Protein AF-A0A5C7MTP4-F1 (afdb_monomer_lite)

pLDDT: mean 83.43, std 19.06, range [31.72, 98.62]

Sequence (212 aa):
MSPTLVEVIPPESPCAPAAGAHAPALIVGLRWLYDTEQPATAVVDHRGRRLRSAGDRTVRFTPVGWQGRAMVVLIPTADAHGRRRPVSAGELDAFAETLRDLGEEVVATWTGQSRGLAALTRPAHPSLRAAVRRYEAGCPEHDADPICACGWLATGRDQVIGLTEVQQQIRAHAAALPRLAGPWPEVLDPSGQCAQIAQRAAHNAPLTIYPR

Foldseek 3Di:
DDDDDDPDDPPDDVDLPQLCQQVLVCVLLVCQFAVDAFDLLAAAAQQGDWDDTPDQWIWTWGQQDDVGFIKIKIAGHQHPVGDGQFQDPVNLVSNQVSCVVVVWDWPDWDGDPSMIMTTTPDHTDPNVVSNNVLLCQADPVPNSPSPDPPCSNVVNNVRTCGSVNSSVVVLVVCLVPVQQQDPDPCVVVVPCVSNVVSVVSNVPDPPDDDDD

Structure (mmCIF, N/CA/C/O backbone):
data_AF-A0A5C7MTP4-F1
#
_entry.id   AF-A0A5C7MTP4-F1
#
loop_
_atom_site.group_PDB
_atom_site.id
_atom_site.type_symbol
_atom_site.label_atom_id
_atom_site.label_alt_id
_atom_site.label_comp_id
_atom_site.label_asym_id
_atom_site.label_entity_id
_atom_site.label_seq_id
_atom_site.pdbx_PDB_ins_code
_atom_site.Cartn_x
_atom_site.Cartn_y
_atom_site.Cartn_z
_atom_site.occupancy
_atom_site.B_iso_or_equiv
_atom_site.auth_seq_id
_atom_site.auth_comp_id
_atom_site.auth_asym_id
_atom_site.auth_atom_id
_atom_site.pdbx_PDB_model_num
ATOM 1 N N . MET A 1 1 ? -13.594 -2.415 62.005 1.00 40.72 1 MET A N 1
ATOM 2 C CA . MET A 1 1 ? -13.586 -1.388 60.943 1.00 40.72 1 MET A CA 1
ATOM 3 C C . MET A 1 1 ? -12.409 -1.698 60.034 1.00 40.72 1 MET A C 1
ATOM 5 O O . MET A 1 1 ? -11.280 -1.455 60.433 1.00 40.72 1 MET A O 1
ATOM 9 N N . SER A 1 2 ? -12.659 -2.346 58.896 1.00 35.81 2 SER A N 1
ATOM 10 C CA . SER A 1 2 ? -11.617 -2.682 57.915 1.00 35.81 2 SER A CA 1
ATOM 11 C C . SER A 1 2 ? -11.439 -1.509 56.949 1.00 35.81 2 SER A C 1
ATOM 13 O O . SER A 1 2 ? -12.453 -0.979 56.494 1.00 35.81 2 SER A O 1
ATOM 15 N N . PRO A 1 3 ? -10.206 -1.075 56.642 1.00 40.34 3 PRO A N 1
ATOM 16 C CA . PRO A 1 3 ? -9.988 0.009 55.698 1.00 40.34 3 PRO A CA 1
ATOM 17 C C . PRO A 1 3 ? -10.226 -0.487 54.268 1.00 40.34 3 PRO A C 1
ATOM 19 O O . PRO A 1 3 ? -9.681 -1.506 53.846 1.00 40.34 3 PRO A O 1
ATOM 22 N N . THR A 1 4 ? -11.058 0.247 53.535 1.00 39.00 4 THR A N 1
ATOM 23 C CA . THR A 1 4 ? -11.295 0.075 52.101 1.00 39.00 4 THR A CA 1
ATOM 24 C C . THR A 1 4 ? -10.007 0.392 51.348 1.00 39.00 4 THR A C 1
ATOM 26 O O . THR A 1 4 ? -9.514 1.520 51.400 1.00 39.00 4 THR A O 1
ATOM 29 N N . LEU A 1 5 ? -9.448 -0.605 50.664 1.00 37.81 5 LEU A N 1
ATOM 30 C CA . LEU A 1 5 ? -8.319 -0.421 49.762 1.00 37.81 5 LEU A CA 1
ATOM 31 C C . LEU A 1 5 ? -8.827 0.352 48.535 1.00 37.81 5 LEU A C 1
ATOM 33 O O . LEU A 1 5 ? -9.618 -0.172 47.755 1.00 37.81 5 LEU A O 1
ATOM 37 N N . VAL A 1 6 ? -8.423 1.613 48.395 1.00 41.19 6 VAL A N 1
ATOM 38 C CA . VAL A 1 6 ? -8.623 2.375 47.159 1.00 41.19 6 VAL A CA 1
ATOM 39 C C . VAL A 1 6 ? -7.617 1.835 46.150 1.00 41.19 6 VAL A C 1
ATOM 41 O O . VAL A 1 6 ? -6.412 2.036 46.294 1.00 41.19 6 VAL A O 1
ATOM 44 N N . GLU A 1 7 ? -8.115 1.098 45.164 1.00 36.12 7 GLU A N 1
ATOM 45 C CA . GLU A 1 7 ? -7.330 0.619 44.034 1.00 36.12 7 GLU A CA 1
ATOM 46 C C . GLU A 1 7 ? -6.898 1.831 43.198 1.00 36.12 7 GLU A C 1
ATOM 48 O O . GLU A 1 7 ? -7.691 2.464 42.501 1.00 36.12 7 GLU A O 1
ATOM 53 N N . VAL A 1 8 ? -5.631 2.214 43.343 1.00 40.66 8 VAL A N 1
ATOM 54 C CA . VAL A 1 8 ? -5.001 3.242 42.518 1.00 40.66 8 VAL A CA 1
ATOM 55 C C . VAL A 1 8 ? -4.810 2.641 41.131 1.00 40.66 8 VAL A C 1
ATOM 57 O O . VAL A 1 8 ? -3.905 1.835 40.919 1.00 40.66 8 VAL A O 1
ATOM 60 N N . ILE A 1 9 ? -5.677 3.026 40.194 1.00 42.59 9 ILE A N 1
ATOM 61 C CA . ILE A 1 9 ? -5.524 2.708 38.773 1.00 42.59 9 ILE A CA 1
ATOM 62 C C . ILE A 1 9 ? -4.172 3.294 38.325 1.00 42.59 9 ILE A C 1
ATOM 64 O O . ILE A 1 9 ? -3.972 4.508 38.448 1.00 42.59 9 ILE A O 1
ATOM 68 N N . PRO A 1 10 ? -3.211 2.475 37.861 1.00 38.91 10 PRO A N 1
ATOM 69 C CA . PRO A 1 10 ? -1.927 2.984 37.400 1.00 38.91 10 PRO A CA 1
ATOM 70 C C . PRO A 1 10 ? -2.134 3.902 36.185 1.00 38.91 10 PRO A C 1
ATOM 72 O O . PRO A 1 10 ? -3.038 3.647 35.386 1.00 38.91 10 PRO A O 1
ATOM 75 N N . PRO A 1 11 ? -1.311 4.956 36.015 1.00 38.34 11 PRO A N 1
ATOM 76 C CA . PRO A 1 11 ? -1.404 5.827 34.852 1.00 38.34 11 PRO A CA 1
ATOM 77 C C . PRO A 1 11 ? -1.271 4.977 33.592 1.00 38.34 11 PRO A C 1
ATOM 79 O O . PRO A 1 11 ? -0.342 4.174 33.469 1.00 38.34 11 PRO A O 1
ATOM 82 N N . GLU A 1 12 ? -2.244 5.134 32.697 1.00 41.16 12 GLU A N 1
ATOM 83 C CA . GLU A 1 12 ? -2.349 4.417 31.436 1.00 41.16 12 GLU A CA 1
ATOM 84 C C . GLU A 1 12 ? -0.973 4.360 30.764 1.00 41.16 12 GLU A C 1
ATOM 86 O O . GLU A 1 12 ? -0.331 5.382 30.506 1.00 41.16 12 GLU A O 1
ATOM 91 N N . SER A 1 13 ? -0.495 3.138 30.509 1.00 45.22 13 SER A N 1
ATOM 92 C CA . SER A 1 13 ? 0.642 2.921 29.611 1.00 45.22 13 SER A CA 1
ATOM 93 C C . SER A 1 13 ? 0.410 3.748 28.347 1.00 45.22 13 SER A C 1
ATOM 95 O O . SER A 1 13 ? -0.738 3.770 27.906 1.00 45.22 13 SER A O 1
ATOM 97 N N . PRO A 1 14 ? 1.428 4.412 27.754 1.00 41.25 14 PRO A N 1
ATOM 98 C CA . PRO A 1 14 ? 1.232 5.290 26.603 1.00 41.25 14 PRO A CA 1
ATOM 99 C C . PRO A 1 14 ? 0.403 4.548 25.561 1.00 41.25 14 PRO A C 1
ATOM 101 O O . PRO A 1 14 ? 0.867 3.562 24.976 1.00 41.25 14 PRO A O 1
ATOM 104 N N . CYS A 1 15 ? -0.860 4.965 25.460 1.00 42.44 15 CYS A N 1
ATOM 105 C CA . CYS A 1 15 ? -1.928 4.156 24.903 1.00 42.44 15 CYS A CA 1
ATOM 106 C C . CYS A 1 15 ? -1.537 3.778 23.473 1.00 42.44 15 CYS A C 1
ATOM 108 O O . CYS A 1 15 ? -0.987 4.596 22.724 1.00 42.44 15 CYS A O 1
ATOM 110 N N . ALA A 1 16 ? -1.716 2.512 23.092 1.00 52.66 16 ALA A N 1
ATOM 111 C CA . ALA A 1 16 ? -1.676 2.189 21.673 1.00 52.66 16 ALA A CA 1
ATOM 112 C C . ALA A 1 16 ? -2.656 3.143 20.969 1.00 52.66 16 ALA A C 1
ATOM 114 O O . ALA A 1 16 ? -3.731 3.391 21.518 1.00 52.66 16 ALA A O 1
ATOM 115 N N . PRO A 1 17 ? -2.284 3.759 19.831 1.00 58.19 17 PRO A N 1
ATOM 116 C CA . PRO A 1 17 ? -3.226 4.621 19.133 1.00 58.19 17 PRO A CA 1
ATOM 117 C C . PRO A 1 17 ? -4.522 3.831 18.919 1.00 58.19 17 PRO A C 1
ATOM 119 O O . PRO A 1 17 ? -4.467 2.655 18.558 1.00 58.19 17 PRO A O 1
ATOM 122 N N . ALA A 1 18 ? -5.672 4.453 19.200 1.00 64.38 18 ALA A N 1
ATOM 123 C CA . ALA A 1 18 ? -6.965 3.810 18.988 1.00 64.38 18 ALA A CA 1
ATOM 124 C C . ALA A 1 18 ? -7.016 3.233 17.565 1.00 64.38 18 ALA A C 1
ATOM 126 O O . ALA A 1 18 ? -6.524 3.876 16.641 1.00 64.38 18 ALA A O 1
ATOM 127 N N . ALA A 1 19 ? -7.592 2.044 17.388 1.00 65.75 19 ALA A N 1
ATOM 128 C CA . ALA A 1 19 ? -7.568 1.273 16.139 1.00 65.75 19 ALA A CA 1
ATOM 129 C C . ALA A 1 19 ? -7.808 2.133 14.875 1.00 65.75 19 ALA A C 1
ATOM 131 O O . ALA A 1 19 ? -6.990 2.169 13.949 1.00 65.75 19 ALA A O 1
ATOM 132 N N . GLY A 1 20 ? -8.865 2.954 14.914 1.00 75.69 20 GLY A N 1
ATOM 133 C CA . GLY A 1 20 ? -9.257 3.858 13.830 1.00 75.69 20 GLY A CA 1
ATOM 134 C C . GLY A 1 20 ? -8.248 4.965 13.494 1.00 75.69 20 GLY A C 1
ATOM 135 O O . GLY A 1 20 ? -8.312 5.548 12.416 1.00 75.69 20 GLY A O 1
ATOM 136 N N . ALA A 1 21 ? -7.256 5.238 14.342 1.00 85.56 21 ALA A N 1
ATOM 137 C CA . ALA A 1 21 ? -6.197 6.205 14.057 1.00 85.56 21 ALA A CA 1
ATOM 138 C C . ALA A 1 21 ? -5.294 5.763 12.886 1.00 85.56 21 ALA A C 1
ATOM 140 O O . ALA A 1 21 ? -4.611 6.589 12.275 1.00 85.56 21 ALA A O 1
ATOM 141 N N . HIS A 1 22 ? -5.303 4.472 12.535 1.00 91.94 22 HIS A N 1
ATOM 142 C CA . HIS A 1 22 ? -4.634 3.952 11.342 1.00 91.94 22 HIS A CA 1
ATOM 143 C C . HIS A 1 22 ? -5.444 4.144 10.052 1.00 91.94 22 HIS A C 1
ATOM 145 O O . HIS A 1 22 ? -4.867 4.056 8.964 1.00 91.94 22 HIS A O 1
ATOM 151 N N . ALA A 1 23 ? -6.745 4.450 10.147 1.00 92.25 23 ALA A N 1
ATOM 152 C CA . ALA A 1 23 ? -7.654 4.508 9.003 1.00 92.25 23 ALA A CA 1
ATOM 153 C C . ALA A 1 23 ? -7.181 5.446 7.878 1.00 92.25 23 ALA A C 1
ATOM 155 O O . ALA A 1 23 ? -7.195 5.011 6.727 1.00 92.25 23 ALA A O 1
ATOM 156 N N . PRO A 1 24 ? -6.664 6.669 8.137 1.00 92.56 24 PRO A N 1
ATOM 157 C CA . PRO A 1 24 ? -6.183 7.527 7.055 1.00 92.56 24 PRO A CA 1
ATOM 158 C C . PRO A 1 24 ? -5.062 6.882 6.233 1.00 92.56 24 PRO A C 1
ATOM 160 O O . PRO A 1 24 ? -5.059 6.978 5.008 1.00 92.56 24 PRO A O 1
ATOM 163 N N . ALA A 1 25 ? -4.116 6.201 6.889 1.00 95.62 25 ALA A N 1
ATOM 164 C CA . ALA A 1 25 ? -3.025 5.529 6.192 1.00 95.62 25 ALA A CA 1
ATOM 165 C C . ALA A 1 25 ? -3.518 4.287 5.434 1.00 95.62 25 ALA A C 1
ATOM 167 O O . ALA A 1 25 ? -3.073 4.041 4.311 1.00 95.62 25 ALA A O 1
ATOM 168 N N . LEU A 1 26 ? -4.446 3.535 6.035 1.00 96.56 26 LEU A N 1
ATOM 169 C CA . LEU A 1 26 ? -5.072 2.366 5.423 1.00 96.56 26 LEU A CA 1
ATOM 170 C C . LEU A 1 26 ? -5.849 2.737 4.161 1.00 96.56 26 LEU A C 1
ATOM 172 O O . LEU A 1 26 ? -5.598 2.137 3.127 1.00 96.56 26 LEU A O 1
ATOM 176 N N . ILE A 1 27 ? -6.694 3.768 4.192 1.00 96.25 27 ILE A N 1
ATOM 177 C CA . ILE A 1 27 ? -7.475 4.210 3.025 1.00 96.25 27 ILE A CA 1
ATOM 178 C C . ILE A 1 27 ? -6.564 4.536 1.832 1.00 96.25 27 ILE A C 1
ATOM 180 O O . ILE A 1 27 ? -6.812 4.072 0.719 1.00 96.25 27 ILE A O 1
ATOM 184 N N . VAL A 1 28 ? -5.475 5.289 2.051 1.00 97.88 28 VAL A N 1
ATOM 185 C CA . VAL A 1 28 ? -4.511 5.596 0.978 1.00 97.88 28 VAL A CA 1
ATOM 186 C C . VAL A 1 28 ? -3.876 4.317 0.432 1.00 97.88 28 VAL A C 1
ATOM 188 O O . VAL A 1 28 ? -3.793 4.129 -0.781 1.00 97.88 28 VAL A O 1
ATOM 191 N N . GLY A 1 29 ? -3.406 3.437 1.315 1.00 98.12 29 GLY A N 1
ATOM 192 C CA . GLY A 1 29 ? -2.693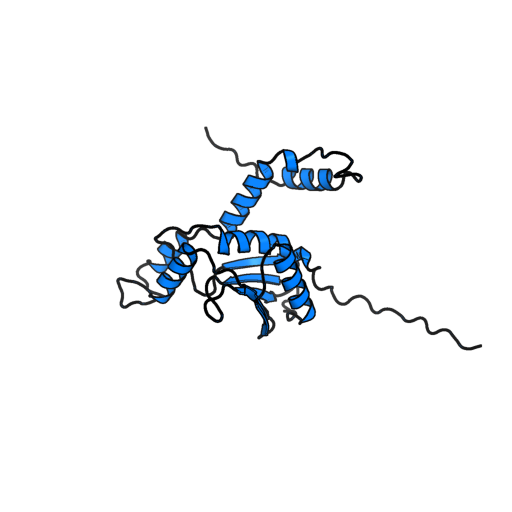 2.241 0.891 1.00 98.12 29 GLY A CA 1
ATOM 193 C C . GLY A 1 29 ? -3.573 1.160 0.276 1.00 98.12 29 GLY A C 1
ATOM 194 O O . GLY A 1 29 ? -3.116 0.487 -0.640 1.00 98.12 29 GLY A O 1
ATOM 195 N N . LEU A 1 30 ? -4.825 1.022 0.712 1.00 98.12 30 LEU A N 1
ATOM 196 C CA . LEU A 1 30 ? -5.807 0.118 0.112 1.00 98.12 30 LEU A CA 1
ATOM 197 C C . LEU A 1 30 ? -6.184 0.591 -1.292 1.00 98.12 30 LEU A C 1
ATOM 199 O O . LEU A 1 30 ? -6.114 -0.198 -2.232 1.00 98.12 30 LEU A O 1
ATOM 203 N N . ARG A 1 31 ? -6.430 1.895 -1.477 1.00 98.00 31 ARG A N 1
ATOM 204 C CA . ARG A 1 31 ? -6.648 2.468 -2.814 1.00 98.00 31 ARG A CA 1
ATOM 205 C C . ARG A 1 31 ? -5.436 2.262 -3.725 1.00 98.00 31 ARG A C 1
ATOM 207 O O . ARG A 1 31 ? -5.593 1.933 -4.900 1.00 98.00 31 ARG A O 1
ATOM 214 N N . TRP A 1 32 ? -4.223 2.404 -3.189 1.00 98.44 32 TRP A N 1
ATOM 215 C CA . TRP A 1 32 ? -2.993 2.100 -3.926 1.00 98.44 32 TRP A CA 1
ATOM 216 C C . TRP A 1 32 ? -2.865 0.615 -4.287 1.00 98.44 32 TRP A C 1
ATOM 218 O O . TRP A 1 32 ? -2.496 0.290 -5.414 1.00 98.44 32 TRP A O 1
ATOM 228 N N . LEU A 1 33 ? -3.175 -0.288 -3.351 1.00 98.19 33 LEU A N 1
ATOM 229 C CA . LEU A 1 33 ? -3.097 -1.732 -3.562 1.00 98.19 33 LEU A CA 1
ATOM 230 C C . LEU A 1 33 ? -4.113 -2.231 -4.582 1.00 98.19 33 LEU A C 1
ATOM 232 O O . LEU A 1 33 ? -3.774 -3.125 -5.356 1.00 98.19 33 LEU A O 1
ATOM 236 N N . TYR A 1 34 ? -5.337 -1.710 -4.557 1.00 98.25 34 TYR A N 1
ATOM 237 C CA . TYR A 1 34 ? -6.473 -2.347 -5.216 1.00 98.25 34 TYR A CA 1
ATOM 238 C C . TYR A 1 34 ? -7.036 -1.592 -6.405 1.00 98.25 34 TYR A C 1
ATOM 240 O O . TYR A 1 34 ? -7.459 -2.242 -7.360 1.00 98.25 34 TYR A O 1
ATOM 248 N N . ASP A 1 35 ? -6.994 -0.263 -6.377 1.00 97.44 35 ASP A N 1
ATOM 249 C CA . ASP A 1 35 ? -7.737 0.560 -7.335 1.00 97.44 35 ASP A CA 1
ATOM 250 C C . ASP A 1 35 ? -6.823 1.472 -8.164 1.00 97.44 35 ASP A C 1
ATOM 252 O O . ASP A 1 35 ? -7.288 2.208 -9.031 1.00 97.44 35 ASP A O 1
ATOM 256 N N . THR A 1 36 ? -5.512 1.443 -7.908 1.00 97.94 36 THR A N 1
ATOM 257 C CA . THR A 1 36 ? -4.539 2.269 -8.628 1.00 97.94 36 THR A CA 1
ATOM 258 C C . THR A 1 36 ? -3.855 1.454 -9.711 1.00 97.94 36 THR A C 1
ATOM 260 O O . THR A 1 36 ? -2.921 0.684 -9.452 1.00 97.94 36 THR A O 1
ATOM 263 N N . GLU A 1 37 ? -4.303 1.655 -10.947 1.00 98.38 37 GLU A N 1
ATOM 264 C CA . GLU A 1 37 ? -3.593 1.156 -12.114 1.00 98.38 37 GLU A CA 1
ATOM 265 C C . GLU A 1 37 ? -2.178 1.751 -12.168 1.00 98.38 37 GLU A C 1
ATOM 267 O O . GLU A 1 37 ? -1.938 2.900 -11.815 1.00 98.38 37 GLU A O 1
ATOM 272 N N . GLN A 1 38 ? -1.214 0.929 -12.568 1.00 98.38 38 GLN A N 1
ATOM 273 C CA . GLN A 1 38 ? 0.200 1.283 -12.614 1.00 98.38 38 GLN A CA 1
ATOM 274 C C . GLN A 1 38 ? 0.629 1.309 -14.076 1.00 98.38 38 GLN A C 1
ATOM 276 O O . GLN A 1 38 ? 0.230 0.399 -14.811 1.00 98.38 38 GLN A O 1
ATOM 281 N N . PRO A 1 39 ? 1.473 2.267 -14.493 1.00 98.12 39 PRO A N 1
ATOM 282 C CA . PRO A 1 39 ? 1.990 2.300 -15.852 1.00 98.12 39 PRO A CA 1
ATOM 283 C C . PRO A 1 39 ? 2.656 0.984 -16.265 1.00 98.12 39 PRO A C 1
ATOM 285 O O . PRO A 1 39 ? 3.262 0.277 -15.455 1.00 98.12 39 PRO A O 1
ATOM 288 N N . ALA A 1 40 ? 2.583 0.656 -17.556 1.00 97.06 40 ALA A N 1
ATOM 289 C CA . ALA A 1 40 ? 3.121 -0.595 -18.094 1.00 97.06 40 ALA A CA 1
ATOM 290 C C . ALA A 1 40 ? 4.649 -0.730 -17.937 1.00 97.06 40 ALA A C 1
ATOM 292 O O . ALA A 1 40 ? 5.174 -1.836 -18.015 1.00 97.06 40 ALA A O 1
ATOM 293 N N . THR A 1 41 ? 5.358 0.368 -17.690 1.00 95.69 41 THR A N 1
ATOM 294 C CA . THR A 1 41 ? 6.807 0.411 -17.445 1.00 95.69 41 THR A CA 1
ATOM 295 C C . THR A 1 41 ? 7.163 0.487 -15.959 1.00 95.69 41 THR A C 1
ATOM 297 O O . THR A 1 41 ? 8.341 0.440 -15.615 1.00 95.69 41 THR A O 1
ATOM 300 N N . ALA A 1 42 ? 6.170 0.574 -15.068 1.00 97.81 42 ALA A N 1
ATOM 301 C CA . ALA A 1 42 ? 6.399 0.693 -13.636 1.00 97.81 42 ALA A CA 1
ATOM 302 C C . ALA A 1 42 ? 7.085 -0.560 -13.065 1.00 97.81 42 ALA A C 1
ATOM 304 O O . ALA A 1 42 ? 6.723 -1.699 -13.398 1.00 97.81 42 ALA A O 1
ATOM 305 N N . VAL A 1 43 ? 8.038 -0.330 -12.157 1.00 97.38 43 VAL A N 1
ATOM 306 C CA . VAL A 1 43 ? 8.795 -1.358 -11.431 1.00 97.38 43 VAL A CA 1
ATOM 307 C C . VAL A 1 43 ? 8.665 -1.107 -9.930 1.00 97.38 43 VAL A C 1
ATOM 309 O O . VAL A 1 43 ? 9.057 -0.057 -9.413 1.00 97.38 43 VAL A O 1
ATOM 312 N N . VAL A 1 44 ? 8.111 -2.084 -9.208 1.00 96.81 44 VAL A N 1
ATOM 313 C CA . VAL A 1 44 ? 7.822 -1.976 -7.771 1.00 96.81 44 VAL A CA 1
ATOM 314 C C . VAL A 1 44 ? 8.546 -3.085 -7.019 1.00 96.81 44 VAL A C 1
ATOM 316 O O . VAL A 1 44 ? 8.360 -4.257 -7.309 1.00 96.81 44 VAL A O 1
ATOM 319 N N . ASP A 1 45 ? 9.347 -2.709 -6.021 1.00 93.31 45 ASP A N 1
ATOM 320 C CA . ASP A 1 45 ? 9.980 -3.655 -5.093 1.00 93.31 45 ASP A CA 1
ATOM 321 C C . ASP A 1 45 ? 8.913 -4.542 -4.427 1.00 93.31 45 ASP A C 1
ATOM 323 O O . ASP A 1 45 ? 7.879 -4.030 -3.989 1.00 93.31 45 ASP A O 1
ATOM 327 N N . HIS A 1 46 ? 9.161 -5.851 -4.311 1.00 90.19 46 HIS A N 1
ATOM 328 C CA . HIS A 1 46 ? 8.226 -6.807 -3.701 1.00 90.19 46 HIS A CA 1
ATOM 329 C C . HIS A 1 46 ? 7.785 -6.404 -2.283 1.00 90.19 46 HIS A C 1
ATOM 331 O O . HIS A 1 46 ? 6.662 -6.690 -1.880 1.00 90.19 46 HIS A O 1
ATOM 337 N N . ARG A 1 47 ? 8.621 -5.674 -1.529 1.00 92.69 47 ARG A N 1
ATOM 338 C CA . ARG A 1 47 ? 8.301 -5.132 -0.195 1.00 92.69 47 ARG A CA 1
ATOM 339 C C . ARG A 1 47 ? 7.246 -4.024 -0.237 1.00 92.69 47 ARG A C 1
ATOM 341 O O . ARG A 1 47 ? 6.743 -3.644 0.820 1.00 92.69 47 ARG A O 1
ATOM 348 N N . GLY A 1 48 ? 6.951 -3.484 -1.415 1.00 95.81 48 GLY A N 1
ATOM 349 C CA . GLY A 1 48 ? 5.930 -2.480 -1.665 1.00 95.81 48 GLY A CA 1
ATOM 350 C C . GLY A 1 48 ? 6.266 -1.086 -1.136 1.00 95.81 48 GLY A C 1
ATOM 351 O O . GLY A 1 48 ? 7.412 -0.628 -1.193 1.00 95.81 48 GLY A O 1
ATOM 352 N N . ARG A 1 49 ? 5.247 -0.365 -0.654 1.00 97.50 49 ARG A N 1
ATOM 353 C CA . ARG A 1 49 ? 5.351 1.051 -0.256 1.00 97.50 49 ARG A CA 1
ATOM 354 C C . ARG A 1 49 ? 4.943 1.267 1.197 1.00 97.50 49 ARG A C 1
ATOM 356 O O . ARG A 1 49 ? 4.212 0.474 1.779 1.00 97.50 49 ARG A O 1
ATOM 363 N N . ARG A 1 50 ? 5.469 2.331 1.808 1.00 97.00 50 ARG A N 1
ATOM 364 C CA . ARG A 1 50 ? 5.286 2.651 3.231 1.00 97.00 50 ARG A CA 1
ATOM 365 C C . ARG A 1 50 ? 4.681 4.032 3.403 1.00 97.00 50 ARG A C 1
ATOM 367 O O . ARG A 1 50 ? 5.083 4.952 2.698 1.00 97.00 50 ARG A O 1
ATOM 374 N N . LEU A 1 51 ? 3.805 4.170 4.389 1.00 96.00 51 LEU A N 1
ATOM 375 C CA . LEU A 1 51 ? 3.221 5.437 4.806 1.00 96.00 51 LEU A CA 1
ATOM 376 C C . LEU A 1 51 ? 3.321 5.572 6.325 1.00 96.00 51 LEU A C 1
ATOM 378 O O . LEU A 1 51 ? 3.087 4.612 7.064 1.00 96.00 51 LEU A O 1
ATOM 382 N N . ARG A 1 52 ? 3.686 6.767 6.799 1.00 94.81 52 ARG A N 1
ATOM 383 C CA . ARG A 1 52 ? 3.603 7.090 8.227 1.00 94.81 52 ARG A CA 1
ATOM 384 C C . ARG A 1 52 ? 2.148 6.983 8.677 1.00 94.81 52 ARG A C 1
ATOM 386 O O . ARG A 1 52 ? 1.242 7.359 7.942 1.00 94.81 52 ARG A O 1
ATOM 393 N N . SER A 1 53 ? 1.948 6.460 9.875 1.00 93.38 53 SER A N 1
ATOM 394 C CA . SER A 1 53 ? 0.633 6.301 10.486 1.00 93.38 53 SER A CA 1
ATOM 395 C C . SER A 1 53 ? 0.644 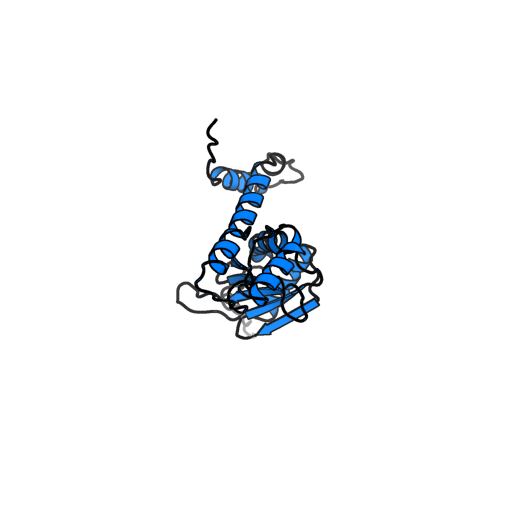6.917 11.883 1.00 93.38 53 SER A C 1
ATOM 397 O O . SER A 1 53 ? 1.676 7.425 12.317 1.00 93.38 53 SER A O 1
ATOM 399 N N . ALA A 1 54 ? -0.496 6.889 12.575 1.00 87.88 54 ALA A N 1
ATOM 400 C CA . ALA A 1 54 ? -0.627 7.370 13.946 1.00 87.88 54 ALA A CA 1
ATOM 401 C C . ALA A 1 54 ? 0.496 6.897 14.889 1.00 87.88 54 ALA A C 1
ATOM 403 O O . ALA A 1 54 ? 0.897 5.731 14.873 1.00 87.88 54 ALA A O 1
ATOM 404 N N . GLY A 1 55 ? 0.960 7.820 15.735 1.00 87.06 55 GLY A N 1
ATOM 405 C CA . GLY A 1 55 ? 1.973 7.564 16.755 1.00 87.06 55 GLY A CA 1
ATOM 406 C C . GLY A 1 55 ? 3.325 7.136 16.181 1.00 87.06 55 GLY A C 1
ATOM 407 O O . GLY A 1 55 ? 3.806 7.649 15.172 1.00 87.06 55 GLY A O 1
ATOM 408 N N . ASP A 1 56 ? 3.947 6.166 16.841 1.00 90.38 56 ASP A N 1
ATOM 409 C CA . ASP A 1 56 ? 5.239 5.583 16.494 1.00 90.38 56 ASP A CA 1
ATOM 410 C C . ASP A 1 56 ? 5.085 4.423 15.491 1.00 90.38 56 ASP A C 1
ATOM 412 O O . ASP A 1 56 ? 5.750 3.388 15.606 1.00 90.38 56 ASP A O 1
ATOM 416 N N . ARG A 1 57 ? 4.208 4.575 14.488 1.00 94.25 57 ARG A N 1
ATOM 417 C CA . ARG A 1 57 ? 3.892 3.522 13.512 1.00 94.25 57 ARG A CA 1
ATOM 418 C C . ARG A 1 57 ? 4.098 3.946 12.063 1.00 94.25 57 ARG A C 1
ATOM 420 O O . ARG A 1 57 ? 3.903 5.083 11.643 1.00 94.25 57 ARG A O 1
ATOM 427 N N . THR A 1 58 ? 4.489 2.973 11.253 1.00 96.44 58 THR A N 1
ATOM 428 C CA . THR A 1 58 ? 4.479 3.039 9.790 1.00 96.44 58 THR A CA 1
ATOM 429 C C . THR A 1 58 ? 3.733 1.832 9.272 1.00 96.44 58 THR A C 1
ATOM 431 O O . THR A 1 58 ? 3.999 0.715 9.705 1.00 96.44 58 THR A O 1
ATOM 434 N N . VAL A 1 59 ? 2.838 2.045 8.318 1.00 97.38 59 VAL A N 1
ATOM 435 C CA . VAL A 1 59 ? 2.148 0.958 7.632 1.00 97.38 59 VAL A CA 1
ATOM 436 C C . VAL A 1 59 ? 2.837 0.718 6.297 1.00 97.38 59 VAL A C 1
ATOM 438 O O . VAL A 1 59 ? 3.159 1.655 5.566 1.00 97.38 59 VAL A O 1
ATOM 441 N N . ARG A 1 60 ? 3.113 -0.546 5.988 1.00 97.88 60 ARG A N 1
ATOM 442 C CA . ARG A 1 60 ? 3.664 -0.983 4.707 1.00 97.88 60 ARG A CA 1
ATOM 443 C C . ARG A 1 60 ? 2.638 -1.817 3.963 1.00 97.88 60 ARG A C 1
ATOM 445 O O . ARG A 1 60 ? 2.137 -2.791 4.510 1.00 97.88 60 ARG A O 1
ATOM 452 N N . PHE A 1 61 ? 2.423 -1.483 2.704 1.00 98.38 61 PHE A N 1
ATOM 453 C CA . PHE A 1 61 ? 1.522 -2.164 1.790 1.00 98.38 61 PHE A CA 1
ATOM 454 C C . PHE A 1 61 ? 2.365 -2.986 0.821 1.00 98.38 61 PHE A C 1
ATOM 456 O O . PHE A 1 61 ? 3.150 -2.427 0.058 1.00 98.38 61 PHE A O 1
ATOM 463 N N . THR A 1 62 ? 2.245 -4.307 0.905 1.00 98.00 62 THR A N 1
ATOM 464 C CA . THR A 1 62 ? 3.041 -5.287 0.154 1.00 98.00 62 THR A CA 1
ATOM 465 C C . THR A 1 62 ? 2.127 -5.945 -0.883 1.00 98.00 62 THR A C 1
ATOM 467 O O . THR A 1 62 ? 1.227 -6.679 -0.475 1.00 98.00 62 THR A O 1
ATOM 470 N N . PRO A 1 63 ? 2.299 -5.701 -2.197 1.00 97.88 63 PRO A N 1
ATOM 471 C CA . PRO A 1 63 ? 1.353 -6.193 -3.204 1.00 97.88 63 PRO A CA 1
ATOM 472 C C . PRO A 1 63 ? 1.352 -7.715 -3.368 1.00 97.88 63 PRO A C 1
ATOM 474 O O . PRO A 1 63 ? 0.315 -8.303 -3.668 1.00 97.88 63 PRO A O 1
ATOM 477 N N . VAL A 1 64 ? 2.519 -8.339 -3.186 1.00 96.88 64 VAL A N 1
ATOM 478 C CA . VAL A 1 64 ? 2.722 -9.787 -3.283 1.00 96.88 64 VAL A CA 1
ATOM 479 C C . VAL A 1 64 ? 3.586 -10.219 -2.104 1.00 96.88 64 VAL A C 1
ATOM 481 O O . VAL A 1 64 ? 4.737 -9.811 -1.979 1.00 96.88 64 VAL A O 1
ATOM 484 N N . GLY A 1 65 ? 2.999 -10.995 -1.201 1.00 93.25 65 GLY A N 1
ATOM 485 C CA . GLY A 1 65 ? 3.601 -11.412 0.055 1.00 93.25 65 GLY A CA 1
ATOM 486 C C . GLY A 1 65 ? 3.395 -12.895 0.330 1.00 93.25 65 GLY A C 1
ATOM 487 O O . GLY A 1 65 ? 3.566 -13.741 -0.547 1.00 93.25 65 GLY A O 1
ATOM 488 N N . TRP A 1 66 ? 3.027 -13.215 1.570 1.00 91.69 66 TRP A N 1
ATOM 489 C CA . TRP A 1 66 ? 2.780 -14.585 2.012 1.00 91.69 66 TRP A CA 1
ATOM 490 C C . TRP A 1 66 ? 1.750 -15.283 1.113 1.00 91.69 66 TRP A C 1
ATOM 492 O O . TRP A 1 66 ? 0.649 -14.773 0.909 1.00 91.69 66 TRP A O 1
ATOM 502 N N . GLN A 1 67 ? 2.139 -16.427 0.538 1.00 92.75 67 GLN A N 1
ATOM 503 C CA . GLN A 1 67 ? 1.337 -17.201 -0.423 1.00 92.75 67 GLN A CA 1
ATOM 504 C C . GLN A 1 67 ? 0.796 -16.368 -1.605 1.00 92.75 67 GLN A C 1
ATOM 506 O O . GLN A 1 67 ? -0.299 -16.610 -2.108 1.00 92.75 67 GLN A O 1
ATOM 511 N N . GLY A 1 68 ? 1.544 -15.347 -2.038 1.00 92.69 68 GLY A N 1
ATOM 512 C CA . GLY A 1 68 ? 1.151 -14.471 -3.143 1.00 92.69 68 GLY A CA 1
ATOM 513 C C . GLY A 1 68 ? 0.029 -13.480 -2.810 1.00 92.69 68 GLY A C 1
ATOM 514 O O . GLY A 1 68 ? -0.459 -12.793 -3.711 1.00 92.69 68 GLY A O 1
ATOM 515 N N . ARG A 1 69 ? -0.377 -13.385 -1.537 1.00 95.81 69 ARG A N 1
ATOM 516 C CA . ARG A 1 69 ? -1.415 -12.463 -1.057 1.00 95.81 69 ARG A CA 1
ATOM 517 C C . ARG A 1 69 ? -0.864 -11.062 -0.839 1.00 95.81 69 ARG A C 1
ATOM 519 O O . ARG A 1 69 ? 0.312 -10.897 -0.513 1.00 95.81 69 ARG A O 1
ATOM 526 N N . ALA A 1 70 ? -1.729 -10.058 -0.955 1.00 97.62 70 ALA A N 1
ATOM 527 C CA . ALA A 1 70 ? -1.398 -8.725 -0.476 1.00 97.62 70 ALA A CA 1
ATOM 528 C C . ALA A 1 70 ? -1.257 -8.753 1.055 1.00 97.62 70 ALA A C 1
ATOM 530 O O . ALA A 1 70 ? -2.002 -9.452 1.745 1.00 97.62 70 ALA A O 1
ATOM 531 N N . MET A 1 71 ? -0.293 -8.004 1.588 1.00 97.56 71 MET A N 1
ATOM 532 C CA . MET A 1 71 ? -0.092 -7.878 3.031 1.00 97.56 71 MET A CA 1
ATOM 533 C C . MET A 1 71 ? -0.018 -6.421 3.455 1.00 97.56 71 MET A C 1
ATOM 535 O O . MET A 1 71 ? 0.626 -5.595 2.801 1.00 97.56 71 MET A O 1
ATOM 539 N N . VAL A 1 72 ? -0.584 -6.142 4.622 1.00 97.69 72 VAL A N 1
ATOM 540 C CA . VAL A 1 72 ? -0.429 -4.877 5.329 1.00 97.69 72 VAL A CA 1
ATOM 541 C C . VAL A 1 72 ? 0.405 -5.142 6.576 1.00 97.69 72 VAL A C 1
ATOM 543 O O . VAL A 1 72 ? 0.096 -6.019 7.378 1.00 97.69 72 VAL A O 1
ATOM 546 N N . VAL A 1 73 ? 1.517 -4.425 6.714 1.00 97.12 73 VAL A N 1
ATOM 547 C CA . VAL A 1 73 ? 2.485 -4.639 7.7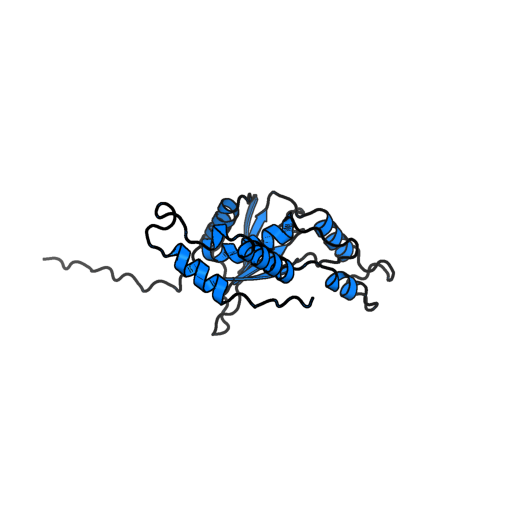93 1.00 97.12 73 VAL A CA 1
ATOM 548 C C . VAL A 1 73 ? 2.585 -3.385 8.640 1.00 97.12 73 VAL A C 1
ATOM 550 O O . VAL A 1 73 ? 3.012 -2.336 8.154 1.00 97.12 73 VAL A O 1
ATOM 553 N N . LEU A 1 74 ? 2.249 -3.516 9.917 1.00 96.62 74 LEU A N 1
ATOM 554 C CA . LEU A 1 74 ? 2.414 -2.490 10.930 1.00 96.62 74 LEU A CA 1
ATOM 555 C C . LEU A 1 74 ? 3.838 -2.563 11.495 1.00 96.62 74 LEU A C 1
ATOM 557 O O . LEU A 1 74 ? 4.258 -3.564 12.079 1.00 96.62 74 LEU A O 1
ATOM 561 N N . ILE A 1 75 ? 4.613 -1.506 11.272 1.00 96.00 75 ILE A N 1
ATOM 562 C CA . ILE A 1 75 ? 6.034 -1.428 11.609 1.00 96.00 75 ILE A CA 1
ATOM 563 C C . ILE A 1 75 ? 6.218 -0.401 12.728 1.00 96.00 75 ILE A C 1
ATOM 565 O O . ILE A 1 75 ? 5.822 0.756 12.543 1.00 96.00 75 ILE A O 1
ATOM 569 N N . PRO A 1 76 ? 6.870 -0.768 13.846 1.00 94.81 76 PRO A N 1
ATOM 570 C CA . PRO A 1 76 ? 7.220 0.198 14.866 1.00 94.81 76 PRO A CA 1
ATOM 571 C C . PRO A 1 76 ? 8.319 1.115 14.338 1.00 94.81 76 PRO A C 1
ATOM 573 O O . PRO A 1 76 ? 9.317 0.679 13.751 1.00 94.81 76 PRO A O 1
ATOM 576 N N . THR A 1 77 ? 8.139 2.404 14.554 1.00 92.69 77 THR A N 1
ATOM 577 C CA . THR A 1 77 ? 9.158 3.414 14.302 1.00 92.69 77 THR A CA 1
ATOM 578 C C . THR A 1 77 ? 9.702 3.940 15.613 1.00 92.69 77 THR A C 1
ATOM 580 O O . THR A 1 77 ? 9.098 3.738 16.657 1.00 92.69 77 THR A O 1
ATOM 583 N N . ALA A 1 78 ? 10.884 4.549 15.560 1.00 88.25 78 ALA A N 1
ATOM 584 C CA . ALA A 1 78 ? 11.452 5.174 16.741 1.00 88.25 78 ALA A CA 1
ATOM 585 C C . ALA A 1 78 ? 10.538 6.314 17.216 1.00 88.25 78 ALA A C 1
ATOM 587 O O . ALA A 1 78 ? 10.111 7.130 16.395 1.00 88.25 78 ALA A O 1
ATOM 588 N N . ASP A 1 79 ? 10.253 6.343 18.514 1.00 82.56 79 ASP A N 1
ATOM 589 C CA . ASP A 1 79 ? 9.666 7.490 19.195 1.00 82.56 79 ASP A CA 1
ATOM 590 C C . ASP A 1 79 ? 10.679 8.649 19.297 1.00 82.56 79 ASP A C 1
ATOM 592 O O . ASP A 1 79 ? 11.810 8.565 18.803 1.00 82.56 79 ASP A O 1
ATOM 596 N N . ALA A 1 80 ? 10.283 9.739 19.960 1.00 79.25 80 ALA A N 1
ATOM 597 C CA . ALA A 1 80 ? 11.144 10.904 20.181 1.00 79.25 80 ALA A CA 1
ATOM 598 C C . ALA A 1 80 ? 12.453 10.580 20.937 1.00 79.25 80 ALA A C 1
ATOM 600 O O . ALA A 1 80 ? 13.407 11.347 20.858 1.00 79.25 80 ALA A O 1
ATOM 601 N N . HIS A 1 81 ? 12.519 9.439 21.629 1.00 81.31 81 HIS A N 1
ATOM 602 C CA . HIS A 1 81 ? 13.673 8.971 22.397 1.00 81.31 81 HIS A CA 1
ATOM 603 C C . HIS A 1 81 ? 14.432 7.835 21.693 1.00 81.31 81 HIS A C 1
ATOM 605 O O . HIS A 1 81 ? 15.272 7.175 22.306 1.00 81.31 81 HIS A O 1
ATOM 611 N N . GLY A 1 82 ? 14.136 7.565 20.418 1.00 84.00 82 GLY A N 1
ATOM 612 C CA . GLY A 1 82 ? 14.797 6.509 19.654 1.00 84.00 82 GLY A CA 1
ATOM 613 C C . GLY A 1 82 ? 14.275 5.093 19.931 1.00 84.00 82 GLY A C 1
ATOM 614 O O . GLY A 1 82 ? 14.747 4.141 19.303 1.00 84.00 82 GLY A O 1
ATOM 615 N N . ARG A 1 83 ? 13.308 4.916 20.841 1.00 86.00 83 ARG A N 1
ATOM 616 C CA . ARG A 1 83 ? 12.797 3.600 21.252 1.00 86.00 83 ARG A CA 1
ATOM 617 C C . ARG A 1 83 ? 11.732 3.115 20.281 1.00 86.00 83 ARG A C 1
ATOM 619 O O . ARG A 1 83 ? 10.940 3.894 19.766 1.00 86.00 83 ARG A O 1
ATOM 626 N N . ARG A 1 84 ? 11.698 1.806 20.026 1.00 91.75 84 ARG A N 1
ATOM 627 C CA . ARG A 1 84 ? 10.698 1.172 19.153 1.00 91.75 84 ARG A CA 1
ATOM 628 C C . ARG A 1 84 ? 9.824 0.248 19.983 1.00 91.75 84 ARG A C 1
ATOM 630 O O . ARG A 1 84 ? 10.297 -0.811 20.390 1.00 91.75 84 ARG A O 1
ATOM 637 N N . ARG A 1 85 ? 8.566 0.628 20.219 1.00 91.44 85 ARG A N 1
ATOM 638 C CA . ARG A 1 85 ? 7.604 -0.220 20.935 1.00 91.44 85 ARG A CA 1
ATOM 639 C C . ARG A 1 85 ? 7.137 -1.354 20.017 1.00 91.44 85 ARG A C 1
ATOM 641 O O . ARG A 1 85 ? 6.506 -1.046 19.005 1.00 91.44 85 ARG A O 1
ATOM 648 N N . PRO A 1 86 ? 7.393 -2.638 20.332 1.00 93.38 86 PRO A N 1
ATOM 649 C CA . PRO A 1 86 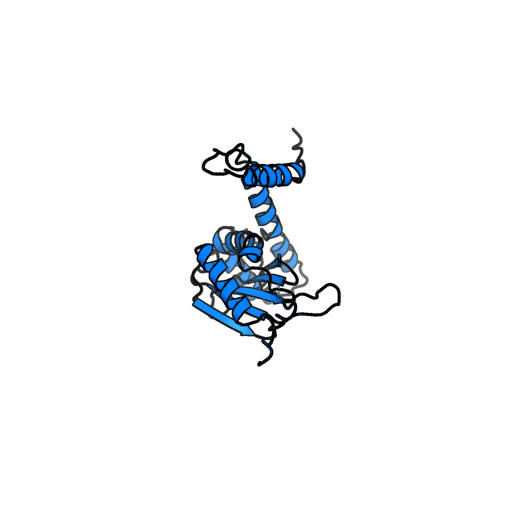? 6.888 -3.747 19.529 1.00 93.38 86 PRO A CA 1
ATOM 650 C C . PRO A 1 86 ? 5.373 -3.675 19.334 1.00 93.38 86 PRO A C 1
ATOM 652 O O . PRO A 1 86 ? 4.658 -3.196 20.212 1.00 93.38 86 PRO A O 1
ATOM 655 N N . VAL A 1 87 ? 4.895 -4.161 18.190 1.00 93.19 87 VAL A N 1
ATOM 656 C CA . VAL A 1 87 ? 3.457 -4.336 17.966 1.00 93.19 87 VAL A CA 1
ATOM 657 C C . VAL A 1 87 ? 2.966 -5.488 18.838 1.00 93.19 87 VAL A C 1
ATOM 659 O O . VAL A 1 87 ? 3.476 -6.606 18.726 1.00 93.19 87 VAL A O 1
ATOM 662 N N . SER A 1 88 ? 2.013 -5.208 19.726 1.00 92.50 88 SER A N 1
ATOM 663 C CA . SER A 1 88 ? 1.388 -6.231 20.568 1.00 92.50 88 SER A CA 1
ATOM 664 C C . SER A 1 88 ? 0.326 -7.014 19.787 1.00 92.50 88 SER A C 1
ATOM 666 O O . SER A 1 88 ? -0.139 -6.565 18.740 1.00 92.50 88 SER A O 1
ATOM 668 N N . ALA A 1 89 ? -0.078 -8.181 20.299 1.00 92.12 89 ALA A N 1
ATOM 669 C CA . ALA A 1 89 ? -1.175 -8.950 19.707 1.00 92.12 89 ALA A CA 1
ATOM 670 C C . ALA A 1 89 ? -2.479 -8.133 19.677 1.00 92.12 89 ALA A C 1
ATOM 672 O O . ALA A 1 89 ? -3.051 -7.962 18.612 1.00 92.12 89 ALA A O 1
ATOM 673 N N . GLY A 1 90 ? -2.861 -7.510 20.799 1.00 91.75 90 GLY A N 1
ATOM 674 C CA . GLY A 1 90 ? -4.073 -6.683 20.858 1.00 91.75 90 GLY A CA 1
ATOM 675 C C . GLY A 1 90 ? -4.033 -5.449 19.947 1.00 91.75 90 GLY A C 1
ATOM 676 O O . GLY A 1 90 ? -5.053 -5.072 19.381 1.00 91.75 90 GLY A O 1
ATOM 677 N N . GLU A 1 91 ? -2.860 -4.837 19.746 1.00 93.12 91 GLU A N 1
ATOM 678 C CA . GLU A 1 91 ? -2.702 -3.763 18.756 1.00 93.12 91 GLU A CA 1
ATOM 679 C C . GLU A 1 91 ? -2.910 -4.283 17.326 1.00 93.12 91 GLU A C 1
ATOM 681 O O . GLU A 1 91 ? -3.549 -3.617 16.514 1.00 93.12 91 GLU A O 1
ATOM 686 N N . LEU A 1 92 ? -2.393 -5.476 17.012 1.00 95.19 92 LEU A N 1
ATOM 687 C CA . LEU A 1 92 ? -2.581 -6.106 15.707 1.00 95.19 92 LEU A CA 1
ATOM 688 C C . LEU A 1 92 ? -4.034 -6.546 15.477 1.00 95.19 92 LEU A C 1
ATOM 690 O O . LEU A 1 92 ? -4.532 -6.384 14.365 1.00 95.19 92 LEU A O 1
ATOM 694 N N . ASP A 1 93 ? -4.715 -7.050 16.504 1.00 93.88 93 ASP A N 1
ATOM 695 C CA . ASP A 1 93 ? -6.129 -7.425 16.429 1.00 93.88 93 ASP A CA 1
ATOM 696 C C . ASP A 1 93 ? -6.991 -6.193 16.143 1.00 93.88 93 ASP A C 1
ATOM 698 O O . ASP A 1 93 ? -7.752 -6.179 15.179 1.00 93.88 93 ASP A O 1
ATO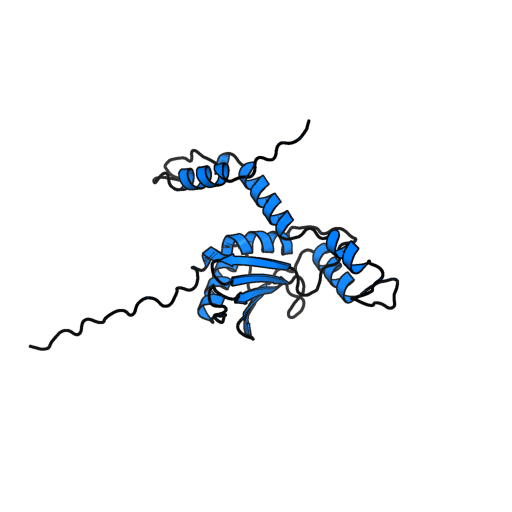M 702 N N . ALA A 1 94 ? -6.779 -5.104 16.886 1.00 91.88 94 ALA A N 1
ATOM 703 C CA . ALA A 1 94 ? -7.442 -3.824 16.650 1.00 91.88 94 ALA A CA 1
ATOM 704 C C . ALA A 1 94 ? -7.156 -3.263 15.240 1.00 91.88 94 ALA A C 1
ATOM 706 O O . ALA A 1 94 ? -8.044 -2.756 14.549 1.00 91.88 94 ALA A O 1
ATOM 707 N N . PHE A 1 95 ? -5.914 -3.386 14.770 1.00 94.25 95 PHE A N 1
ATOM 708 C CA . PHE A 1 95 ? -5.544 -3.013 13.406 1.00 94.25 95 PHE A CA 1
ATOM 709 C C . PHE A 1 95 ? -6.273 -3.864 12.349 1.00 94.25 95 PHE A C 1
ATOM 711 O O . PHE A 1 95 ? -6.690 -3.336 11.317 1.00 94.25 95 PHE A O 1
ATOM 718 N N . ALA A 1 96 ? -6.468 -5.161 12.606 1.00 95.69 96 ALA A N 1
ATOM 719 C CA . ALA A 1 96 ? -7.225 -6.058 11.736 1.00 95.69 96 ALA A CA 1
ATOM 720 C C . ALA A 1 96 ? -8.737 -5.775 11.752 1.00 95.69 96 ALA A C 1
ATOM 722 O O . ALA A 1 96 ? -9.362 -5.871 10.698 1.00 95.69 96 ALA A O 1
ATOM 723 N N . GLU A 1 97 ? -9.313 -5.379 12.894 1.00 94.25 97 GLU A N 1
ATOM 724 C CA . GLU A 1 97 ? -10.688 -4.856 12.962 1.00 94.25 97 GLU A CA 1
ATOM 725 C C . GLU A 1 97 ? -10.840 -3.629 12.057 1.00 94.25 97 GLU A C 1
ATOM 727 O O . GLU A 1 97 ? -11.737 -3.583 11.228 1.00 94.25 97 GLU A O 1
ATOM 732 N N . THR A 1 98 ? -9.891 -2.687 12.110 1.00 95.12 98 THR A N 1
ATOM 733 C CA . THR A 1 98 ? -9.946 -1.470 11.276 1.00 95.12 98 THR A CA 1
ATOM 734 C C . THR A 1 98 ? -9.904 -1.793 9.777 1.00 95.12 98 THR A C 1
ATOM 736 O O . THR A 1 98 ? -10.551 -1.125 8.977 1.00 95.12 98 THR A O 1
ATOM 739 N N . LEU A 1 99 ? -9.144 -2.816 9.369 1.00 96.19 99 LEU A N 1
ATOM 740 C CA . LEU A 1 99 ? -9.161 -3.309 7.986 1.00 96.19 99 LEU A CA 1
ATOM 741 C C . LEU A 1 99 ? -10.539 -3.872 7.605 1.00 96.19 99 LEU A C 1
ATOM 743 O O . LEU A 1 99 ? -11.033 -3.574 6.519 1.00 96.19 99 LEU A O 1
ATOM 747 N N . ARG A 1 100 ? -11.173 -4.626 8.508 1.00 95.38 100 ARG A N 1
ATOM 748 C CA . ARG A 1 100 ? -12.514 -5.191 8.302 1.00 95.38 100 ARG A CA 1
ATOM 749 C C . ARG A 1 100 ? -13.602 -4.123 8.253 1.00 95.38 100 ARG A C 1
ATOM 751 O O . ARG A 1 100 ? -14.454 -4.191 7.372 1.00 95.38 100 ARG A O 1
ATOM 758 N N . ASP A 1 101 ? -13.514 -3.092 9.088 1.00 92.50 101 ASP A N 1
ATOM 759 C CA . ASP A 1 101 ? -14.403 -1.923 9.044 1.00 92.50 101 ASP A CA 1
ATOM 760 C C . ASP A 1 101 ? -14.284 -1.148 7.721 1.00 92.50 101 ASP A C 1
ATOM 762 O O . ASP A 1 101 ? -15.251 -0.555 7.246 1.00 92.50 101 ASP A O 1
ATOM 766 N N . LEU A 1 102 ? -13.105 -1.180 7.088 1.00 94.31 102 LEU A N 1
ATOM 767 C CA . LEU A 1 102 ? -12.872 -0.628 5.748 1.00 94.31 102 LEU A CA 1
ATOM 768 C C . LEU A 1 102 ? -13.321 -1.570 4.615 1.00 94.31 102 LEU A C 1
ATOM 770 O O . LEU A 1 102 ? -13.129 -1.245 3.444 1.00 94.31 102 LEU A O 1
ATOM 774 N N . GLY A 1 103 ? -13.936 -2.708 4.948 1.00 94.69 103 GLY A N 1
ATOM 775 C CA . GLY A 1 103 ? -14.471 -3.681 3.998 1.00 94.69 103 GLY A CA 1
ATOM 776 C C . GLY A 1 103 ? -13.468 -4.732 3.524 1.00 94.69 103 GLY A C 1
ATOM 777 O O . GLY A 1 103 ? -13.777 -5.478 2.596 1.00 94.69 103 GLY A O 1
ATOM 778 N N . GLU A 1 104 ? -12.283 -4.817 4.133 1.00 96.44 104 GLU A N 1
ATOM 779 C CA . GLU A 1 104 ? -11.247 -5.769 3.730 1.00 96.44 104 GLU A CA 1
ATOM 780 C C . GLU A 1 104 ? -11.239 -7.021 4.606 1.00 96.44 104 GLU A C 1
ATOM 782 O O . GLU A 1 104 ? -11.188 -6.963 5.834 1.00 96.44 104 GLU A O 1
ATOM 787 N N . GLU A 1 105 ? -11.215 -8.189 3.969 1.00 96.44 105 GLU A N 1
ATOM 788 C CA . GLU A 1 105 ? -11.133 -9.467 4.672 1.00 96.44 105 GLU A CA 1
ATOM 789 C C . GLU A 1 105 ? -9.673 -9.838 4.985 1.00 96.44 105 GLU A C 1
ATOM 791 O O . GLU A 1 105 ? -8.808 -9.877 4.099 1.00 96.44 105 GLU A O 1
ATOM 796 N N . VAL A 1 106 ? -9.407 -10.143 6.259 1.00 97.00 106 VAL A N 1
ATOM 797 C CA . VAL A 1 106 ? -8.091 -10.554 6.767 1.00 97.00 106 VAL A CA 1
ATOM 798 C C . VAL A 1 106 ? -8.060 -12.072 6.939 1.00 97.00 106 VAL A C 1
ATOM 800 O O . VAL A 1 106 ? -8.754 -12.621 7.786 1.00 97.00 106 VAL A O 1
ATOM 803 N N . VAL A 1 107 ? -7.210 -12.746 6.163 1.00 96.56 107 VAL A N 1
ATOM 804 C CA . VAL A 1 107 ? -7.061 -14.214 6.162 1.00 96.56 107 VAL A CA 1
ATOM 805 C C . VAL A 1 107 ? -6.261 -14.700 7.365 1.00 96.56 107 VAL A C 1
ATOM 807 O O . VAL A 1 107 ? -6.521 -15.769 7.908 1.00 96.56 107 VAL A O 1
ATOM 810 N N . ALA A 1 108 ? -5.230 -13.946 7.738 1.00 95.94 108 ALA A N 1
ATOM 811 C CA . ALA A 1 108 ? -4.332 -14.310 8.820 1.00 95.94 108 ALA A CA 1
ATOM 812 C C . ALA A 1 108 ? -3.637 -13.073 9.383 1.00 95.94 108 ALA A C 1
ATOM 814 O O . ALA A 1 108 ? -3.289 -12.150 8.638 1.00 95.94 108 ALA A O 1
ATOM 815 N N . THR A 1 109 ? -3.371 -13.107 10.686 1.00 97.00 109 THR A N 1
ATOM 816 C CA . THR A 1 109 ? -2.538 -12.135 11.392 1.00 97.00 109 THR A CA 1
ATOM 817 C C . THR A 1 109 ? -1.411 -12.845 12.127 1.00 97.00 109 THR A C 1
ATOM 819 O O . THR A 1 109 ? -1.554 -13.982 12.573 1.00 97.00 109 THR A O 1
ATOM 822 N N . TRP A 1 110 ? -0.254 -12.194 12.228 1.00 95.56 110 TRP A N 1
ATOM 823 C CA . TRP A 1 110 ? 0.828 -12.663 13.090 1.00 95.56 110 TRP A CA 1
ATOM 824 C C . TRP A 1 110 ? 1.759 -11.522 13.486 1.00 95.56 110 TRP A C 1
ATOM 826 O O . TRP A 1 110 ? 1.956 -10.551 12.749 1.00 95.56 110 TRP A O 1
ATOM 836 N N . THR A 1 111 ? 2.371 -11.657 14.657 1.00 93.19 111 THR A N 1
ATOM 837 C CA . THR A 1 111 ? 3.447 -10.777 15.108 1.00 93.19 111 THR A CA 1
ATOM 838 C C . THR A 1 111 ? 4.801 -11.415 14.786 1.00 93.19 111 THR A C 1
ATOM 840 O O . THR A 1 111 ? 4.991 -12.624 14.900 1.00 93.19 111 THR A O 1
ATOM 843 N N . GLY A 1 112 ? 5.767 -10.617 14.332 1.00 83.88 112 GLY A N 1
ATOM 844 C CA . GLY A 1 112 ? 7.102 -11.104 13.984 1.00 83.88 112 GLY A CA 1
ATOM 845 C C . GLY A 1 112 ? 8.133 -9.983 13.966 1.00 83.88 112 GLY A C 1
ATOM 846 O O . GLY A 1 112 ? 7.878 -8.916 13.412 1.00 83.88 112 GLY A O 1
ATOM 847 N N . GLN A 1 113 ? 9.304 -10.209 14.576 1.00 81.06 113 GLN A N 1
ATOM 848 C CA . GLN A 1 113 ? 10.401 -9.225 14.641 1.00 81.06 113 GLN A CA 1
ATOM 849 C C . GLN A 1 113 ? 9.916 -7.815 15.050 1.00 81.06 113 GLN A C 1
ATOM 851 O O . GLN A 1 113 ? 10.227 -6.814 14.399 1.00 81.06 113 GLN A O 1
ATOM 856 N N . SER A 1 114 ? 9.087 -7.762 16.101 1.00 90.06 114 SER A N 1
ATOM 857 C CA . SER A 1 114 ? 8.457 -6.548 16.650 1.00 90.06 114 SER A CA 1
ATOM 858 C C . SER A 1 114 ? 7.408 -5.863 15.757 1.00 90.06 114 SER A C 1
ATOM 860 O O . SER A 1 114 ? 6.936 -4.783 16.106 1.00 90.06 114 SER A O 1
ATOM 862 N N . ARG A 1 115 ? 7.034 -6.457 14.620 1.00 95.25 115 ARG A N 1
ATOM 863 C CA . ARG A 1 115 ? 6.032 -5.951 13.665 1.00 95.25 115 ARG A CA 1
ATOM 864 C C . ARG A 1 115 ? 4.751 -6.773 13.747 1.00 95.25 115 ARG A C 1
ATOM 866 O O . ARG A 1 115 ? 4.802 -7.940 14.123 1.00 95.25 115 ARG A O 1
ATOM 873 N N . GLY A 1 116 ? 3.639 -6.183 13.328 1.00 96.00 116 GLY A N 1
ATOM 874 C CA . GLY A 1 116 ? 2.384 -6.893 13.088 1.00 96.00 116 GLY A CA 1
ATOM 875 C C . GLY A 1 116 ? 2.138 -7.048 11.592 1.00 96.00 116 GLY A C 1
ATOM 876 O O . GLY A 1 116 ? 2.445 -6.140 10.819 1.00 96.00 116 GLY A O 1
ATOM 877 N N . LEU A 1 117 ? 1.635 -8.199 11.167 1.00 97.06 117 LEU A N 1
ATOM 878 C CA . LEU A 1 117 ? 1.336 -8.501 9.773 1.00 97.06 117 LEU A CA 1
ATOM 879 C C . LEU A 1 117 ? -0.115 -8.956 9.656 1.00 97.06 117 LEU A C 1
ATOM 881 O O . LEU A 1 117 ? -0.576 -9.741 10.479 1.00 97.06 117 LEU A O 1
ATOM 885 N N . ALA A 1 118 ? -0.797 -8.482 8.616 1.00 97.38 118 ALA A N 1
ATOM 886 C CA . ALA A 1 118 ? -2.120 -8.928 8.206 1.00 97.38 118 ALA A CA 1
ATOM 887 C C . ALA A 1 118 ? -2.084 -9.301 6.716 1.00 97.38 118 ALA A C 1
ATOM 889 O O . ALA A 1 118 ? -1.676 -8.489 5.878 1.00 97.38 118 ALA A O 1
ATOM 890 N N . ALA A 1 119 ? -2.479 -10.529 6.383 1.00 97.81 119 ALA A N 1
ATOM 891 C CA . ALA A 1 119 ? -2.640 -10.994 5.007 1.00 97.81 119 ALA A CA 1
ATOM 892 C C . ALA A 1 119 ? -4.096 -10.822 4.563 1.00 97.81 119 ALA A C 1
ATOM 894 O O . ALA A 1 119 ? -5.009 -11.214 5.286 1.00 97.81 119 ALA A O 1
ATOM 895 N N . LEU A 1 120 ? -4.305 -10.264 3.372 1.00 98.00 120 LEU A N 1
ATOM 896 C CA . LEU A 1 120 ? -5.635 -9.942 2.854 1.00 98.00 120 LEU A CA 1
ATOM 897 C C . LEU A 1 120 ? -6.142 -11.009 1.875 1.00 98.00 120 LEU A C 1
ATOM 899 O O . LEU A 1 120 ? -5.356 -11.689 1.196 1.00 98.00 120 LEU A O 1
ATOM 903 N N . THR A 1 121 ? -7.466 -11.154 1.779 1.00 97.31 121 THR A N 1
ATOM 904 C CA . THR A 1 121 ? -8.082 -12.087 0.823 1.00 97.31 121 THR A CA 1
ATOM 905 C C . THR A 1 121 ? -7.918 -11.594 -0.609 1.00 97.31 121 THR A C 1
ATOM 907 O O . THR A 1 121 ? -7.483 -12.356 -1.480 1.00 97.31 121 THR A O 1
ATOM 910 N N . ARG A 1 122 ? -8.250 -10.318 -0.848 1.00 96.50 122 ARG A N 1
ATOM 911 C CA . ARG A 1 122 ? -8.253 -9.705 -2.177 1.00 96.50 122 ARG A CA 1
ATOM 912 C C . ARG A 1 122 ? -6.816 -9.559 -2.699 1.00 96.50 122 ARG A C 1
ATOM 914 O O . ARG A 1 122 ? -5.963 -8.997 -2.001 1.00 96.50 122 ARG A O 1
ATOM 921 N N . PRO A 1 123 ? -6.512 -10.039 -3.921 1.00 97.12 123 PRO A N 1
ATOM 922 C CA . PRO A 1 123 ? -5.211 -9.810 -4.536 1.00 97.12 123 PRO A CA 1
ATOM 923 C C . PRO A 1 123 ? -5.048 -8.334 -4.917 1.00 97.12 123 PRO A C 1
ATOM 925 O O . PRO A 1 123 ? -6.015 -7.672 -5.288 1.00 97.12 123 PRO A O 1
ATOM 928 N N . ALA A 1 124 ? -3.812 -7.832 -4.873 1.00 98.25 124 ALA A N 1
ATOM 929 C CA . ALA A 1 124 ? -3.497 -6.490 -5.363 1.00 98.25 124 ALA A CA 1
ATOM 930 C C . ALA A 1 124 ? -3.842 -6.328 -6.857 1.00 98.25 124 ALA A C 1
ATOM 932 O O . ALA A 1 124 ? -3.925 -7.315 -7.601 1.00 98.25 124 ALA A O 1
ATOM 933 N N . HIS A 1 125 ? -3.984 -5.077 -7.300 1.00 98.44 125 HIS A N 1
ATOM 934 C CA . HIS A 1 125 ? -4.334 -4.715 -8.668 1.00 98.44 125 HIS A CA 1
ATOM 935 C C . HIS A 1 125 ? -3.412 -5.424 -9.683 1.00 98.44 125 HIS A C 1
ATOM 937 O O . HIS A 1 125 ? -2.190 -5.472 -9.475 1.00 98.44 125 HIS A O 1
ATOM 943 N N . PRO A 1 126 ? -3.940 -5.977 -10.794 1.00 98.44 126 PRO A N 1
ATOM 944 C CA . PRO A 1 126 ? -3.145 -6.762 -11.739 1.00 98.44 126 PRO A CA 1
ATOM 945 C C . PRO A 1 126 ? -1.906 -6.040 -12.285 1.00 98.44 126 PRO A C 1
ATOM 947 O O . PRO A 1 126 ? -0.843 -6.658 -12.385 1.00 98.44 126 PRO A O 1
ATOM 950 N N . SER A 1 127 ? -2.003 -4.738 -12.582 1.00 98.62 127 SER A N 1
ATOM 951 C CA . SER A 1 127 ? -0.863 -3.934 -13.057 1.00 98.62 127 SER A CA 1
ATOM 952 C C . SER A 1 127 ? 0.216 -3.752 -11.984 1.00 98.62 127 SER A C 1
ATOM 954 O O . SER A 1 127 ? 1.404 -3.755 -12.297 1.00 98.62 127 SER A O 1
ATOM 956 N N . LEU A 1 128 ? -0.176 -3.646 -10.709 1.00 98.50 128 LEU A N 1
ATOM 957 C CA . LEU A 1 128 ? 0.750 -3.524 -9.587 1.00 98.50 128 LEU A CA 1
ATOM 958 C C . LEU A 1 128 ? 1.480 -4.849 -9.345 1.00 98.50 128 LEU A C 1
ATOM 960 O O . LEU A 1 128 ? 2.696 -4.867 -9.164 1.00 98.50 128 LEU A O 1
ATOM 964 N N . ARG A 1 129 ? 0.769 -5.977 -9.445 1.00 98.38 129 ARG A N 1
ATOM 965 C CA . ARG A 1 129 ? 1.389 -7.313 -9.442 1.00 98.38 129 ARG A CA 1
ATOM 966 C C . ARG A 1 129 ? 2.332 -7.499 -10.633 1.00 98.38 129 ARG A C 1
ATOM 968 O O . ARG A 1 129 ? 3.390 -8.095 -10.474 1.00 98.38 129 ARG A O 1
ATOM 975 N N . ALA A 1 130 ? 1.986 -6.975 -11.812 1.00 98.31 130 ALA A N 1
ATOM 976 C CA . ALA A 1 130 ? 2.877 -6.985 -12.972 1.00 98.31 130 ALA A CA 1
ATOM 977 C C . ALA A 1 130 ? 4.144 -6.148 -12.734 1.00 98.31 130 ALA A C 1
ATOM 979 O O . ALA A 1 130 ? 5.230 -6.595 -13.090 1.00 98.31 130 ALA A O 1
ATOM 980 N N . ALA A 1 131 ? 4.029 -4.989 -12.081 1.00 98.31 131 ALA A N 1
ATOM 981 C CA . ALA A 1 131 ? 5.178 -4.167 -11.706 1.00 98.31 131 ALA A CA 1
ATOM 982 C C . ALA A 1 131 ? 6.115 -4.870 -10.706 1.00 98.31 131 ALA A C 1
ATOM 984 O O . ALA A 1 131 ? 7.333 -4.734 -10.820 1.00 98.31 131 ALA A O 1
ATOM 985 N N . VAL A 1 132 ? 5.566 -5.657 -9.770 1.00 97.88 132 VAL A N 1
ATOM 986 C CA . VAL A 1 132 ? 6.365 -6.523 -8.882 1.00 97.88 132 VAL A CA 1
ATOM 987 C C . VAL A 1 132 ? 7.046 -7.644 -9.663 1.00 97.88 132 VAL A C 1
ATOM 989 O O . VAL A 1 132 ? 8.244 -7.844 -9.504 1.00 97.88 132 VAL A O 1
ATOM 992 N N . ARG A 1 133 ? 6.337 -8.312 -10.581 1.00 97.19 133 ARG A N 1
ATOM 993 C CA . ARG A 1 133 ? 6.951 -9.341 -11.438 1.00 97.19 133 ARG A CA 1
ATOM 994 C C . ARG A 1 133 ? 8.099 -8.798 -12.285 1.00 97.19 133 ARG A C 1
ATOM 996 O O . ARG A 1 133 ? 9.082 -9.499 -12.468 1.00 97.19 133 ARG A O 1
ATOM 1003 N N . ARG A 1 134 ? 8.005 -7.558 -12.782 1.00 96.69 134 ARG A N 1
ATOM 1004 C CA . ARG A 1 134 ? 9.128 -6.907 -13.482 1.00 96.69 134 ARG A CA 1
ATOM 1005 C C . ARG A 1 134 ? 10.329 -6.739 -12.562 1.00 96.69 134 ARG A C 1
ATOM 1007 O O . ARG A 1 134 ? 11.433 -7.043 -12.979 1.00 96.69 134 ARG A O 1
ATOM 1014 N N . TYR A 1 135 ? 10.114 -6.301 -11.321 1.00 96.25 135 TYR A N 1
ATOM 1015 C CA . TYR A 1 135 ? 11.187 -6.198 -10.330 1.00 96.25 135 TYR A CA 1
ATOM 1016 C C . TYR A 1 135 ? 11.846 -7.557 -10.050 1.00 96.25 135 TYR A C 1
ATOM 1018 O O . TYR A 1 135 ? 13.068 -7.641 -10.018 1.00 96.25 135 TYR A O 1
ATOM 1026 N N . GLU A 1 136 ? 11.047 -8.613 -9.879 1.00 95.12 136 GLU A N 1
ATOM 1027 C CA . GLU A 1 136 ? 11.532 -9.978 -9.623 1.00 95.12 136 GLU A CA 1
ATOM 1028 C C . GLU A 1 136 ? 12.256 -10.595 -10.826 1.00 95.12 136 GLU A C 1
ATOM 1030 O O . GLU A 1 136 ? 13.220 -11.330 -10.638 1.00 95.12 136 GLU A O 1
ATOM 1035 N N . ALA A 1 137 ? 11.817 -10.282 -12.047 1.00 95.38 137 ALA A N 1
ATOM 1036 C CA . ALA A 1 137 ? 12.475 -10.707 -13.280 1.00 95.38 137 ALA A CA 1
ATOM 1037 C C . ALA A 1 137 ? 13.786 -9.951 -13.558 1.00 95.38 137 ALA A C 1
ATOM 1039 O O . ALA A 1 137 ? 14.544 -10.377 -14.421 1.00 95.38 137 ALA A O 1
ATOM 1040 N N . GLY A 1 138 ? 14.037 -8.841 -12.859 1.00 94.50 138 GLY A N 1
ATOM 1041 C CA . GLY A 1 138 ? 15.224 -8.012 -13.030 1.00 94.50 138 GLY A CA 1
ATOM 1042 C C . GLY A 1 138 ? 15.327 -7.322 -14.393 1.00 94.50 138 GLY A C 1
ATOM 1043 O O . GLY A 1 138 ? 14.378 -7.287 -15.180 1.00 94.50 138 GLY A O 1
ATOM 1044 N N . CYS A 1 139 ? 16.476 -6.695 -14.648 1.00 94.88 139 CYS A N 1
ATOM 1045 C CA . CYS A 1 139 ? 16.682 -5.909 -15.859 1.00 94.88 139 CYS A CA 1
ATOM 1046 C C . CYS A 1 139 ? 16.631 -6.799 -17.115 1.00 94.88 139 CYS A C 1
ATOM 1048 O O . CYS A 1 139 ? 17.423 -7.737 -17.222 1.00 94.88 139 CYS A O 1
ATOM 1050 N N . PRO A 1 140 ? 15.773 -6.485 -18.104 1.00 93.38 140 PRO A N 1
ATOM 1051 C CA . PRO A 1 140 ? 15.613 -7.321 -19.294 1.00 93.38 140 PRO A CA 1
ATOM 1052 C C . PRO A 1 140 ? 16.832 -7.310 -20.229 1.00 93.38 140 PRO A C 1
ATOM 1054 O O . PRO A 1 140 ? 16.964 -8.201 -21.058 1.00 93.38 140 PRO A O 1
ATOM 1057 N N . GLU A 1 141 ? 17.705 -6.308 -20.112 1.00 92.38 141 GLU A N 1
ATOM 1058 C CA . GLU A 1 141 ? 18.864 -6.120 -20.996 1.00 92.38 141 GLU A CA 1
ATOM 1059 C C . GLU A 1 141 ? 20.177 -6.639 -20.393 1.00 92.38 141 GLU A C 1
ATOM 1061 O O . GLU A 1 141 ? 21.154 -6.809 -21.114 1.00 92.38 141 GLU A O 1
ATOM 1066 N N . HIS A 1 142 ? 20.213 -6.884 -19.080 1.00 93.56 142 HIS A N 1
ATOM 1067 C CA . HIS A 1 142 ? 21.448 -7.160 -18.344 1.00 93.56 142 HIS A CA 1
ATOM 1068 C C . HIS A 1 142 ? 21.247 -8.336 -17.389 1.00 93.56 142 HIS A C 1
ATOM 1070 O O . HIS A 1 142 ? 21.099 -8.145 -16.182 1.00 93.56 142 HIS A O 1
ATOM 1076 N N . ASP A 1 143 ? 21.187 -9.543 -17.956 1.00 90.62 143 ASP A N 1
ATOM 1077 C CA . ASP A 1 143 ? 21.166 -10.828 -17.243 1.00 90.62 143 ASP A CA 1
ATOM 1078 C C . ASP A 1 143 ? 20.147 -10.926 -16.096 1.00 90.62 143 ASP A C 1
ATOM 1080 O O . ASP A 1 143 ? 20.395 -11.593 -15.092 1.00 90.62 143 ASP A O 1
ATOM 1084 N N . ALA A 1 144 ? 18.990 -10.264 -16.231 1.00 90.06 144 ALA A N 1
ATOM 1085 C CA . ALA A 1 144 ? 17.969 -10.235 -15.186 1.00 90.06 144 ALA A CA 1
ATOM 1086 C C . ALA A 1 144 ? 18.487 -9.681 -13.837 1.00 90.06 144 ALA A C 1
ATOM 1088 O O . ALA A 1 144 ? 17.973 -10.038 -12.778 1.00 90.06 144 ALA A O 1
ATOM 1089 N N . ASP A 1 145 ? 19.474 -8.773 -13.846 1.00 88.69 145 ASP A N 1
ATOM 1090 C CA . ASP A 1 145 ? 19.977 -8.138 -12.623 1.00 88.69 145 ASP A CA 1
ATOM 1091 C C . ASP A 1 145 ? 18.920 -7.175 -12.034 1.00 88.69 145 ASP A C 1
ATOM 1093 O O . ASP A 1 145 ? 18.562 -6.173 -12.672 1.00 88.69 145 ASP A O 1
ATOM 1097 N N . PRO A 1 146 ? 18.399 -7.423 -10.813 1.00 81.56 146 PRO A N 1
ATOM 1098 C CA . PRO A 1 146 ? 17.396 -6.569 -10.182 1.00 81.56 146 PRO A CA 1
ATOM 1099 C C . PRO A 1 146 ? 17.945 -5.221 -9.698 1.00 81.56 146 PRO A C 1
ATOM 1101 O O . PRO A 1 146 ? 17.147 -4.349 -9.348 1.00 81.56 146 PRO A O 1
ATOM 1104 N N . ILE A 1 147 ? 19.269 -5.031 -9.647 1.00 85.12 147 ILE A N 1
ATOM 1105 C CA . ILE A 1 147 ? 19.941 -3.782 -9.242 1.00 85.12 147 ILE A CA 1
ATOM 1106 C C . ILE A 1 147 ? 20.886 -3.312 -10.360 1.00 85.12 147 ILE A C 1
ATOM 1108 O O . ILE A 1 147 ? 21.957 -2.760 -10.113 1.00 85.12 147 ILE A O 1
ATOM 1112 N N . CYS A 1 148 ? 20.461 -3.500 -11.609 1.00 89.31 148 CYS A N 1
ATOM 1113 C CA . CYS A 1 148 ? 21.252 -3.100 -12.760 1.00 89.31 148 CYS A CA 1
ATOM 1114 C C . CYS A 1 148 ? 21.551 -1.587 -12.763 1.00 89.31 148 CYS A C 1
ATOM 1116 O O . CYS A 1 148 ? 20.660 -0.749 -12.580 1.00 89.31 148 CYS A O 1
ATOM 1118 N N . ALA A 1 149 ? 22.807 -1.234 -13.046 1.00 91.56 149 ALA A N 1
ATOM 1119 C CA . ALA A 1 149 ? 23.283 0.148 -13.110 1.00 91.56 149 ALA A CA 1
ATOM 1120 C C . ALA A 1 149 ? 22.836 0.914 -14.373 1.00 91.56 149 ALA A C 1
ATOM 1122 O O . ALA A 1 149 ? 23.052 2.120 -14.454 1.00 91.56 149 ALA A O 1
ATOM 1123 N N . CYS A 1 150 ? 22.181 0.257 -15.340 1.00 93.25 150 CYS A N 1
ATOM 1124 C CA . CYS A 1 150 ? 21.740 0.872 -16.602 1.00 93.25 150 CYS A CA 1
ATOM 1125 C C . CYS A 1 150 ? 20.585 1.883 -16.449 1.00 93.25 150 CYS A C 1
ATOM 1127 O O . CYS A 1 150 ? 20.146 2.479 -17.427 1.00 93.25 150 CYS A O 1
ATOM 1129 N N . GLY A 1 151 ? 20.058 2.064 -15.234 1.00 92.19 151 GLY A N 1
ATOM 1130 C CA . GLY A 1 151 ? 18.991 3.022 -14.940 1.00 92.19 151 GLY A CA 1
ATOM 1131 C C . GLY A 1 151 ? 17.572 2.468 -15.084 1.00 92.19 151 GLY A C 1
ATOM 1132 O O . GLY A 1 151 ? 16.652 3.084 -14.554 1.00 92.19 151 GLY A O 1
ATOM 1133 N N . TRP A 1 152 ? 17.384 1.278 -15.671 1.00 94.88 152 TRP A N 1
ATOM 1134 C CA . TRP A 1 152 ? 16.070 0.628 -15.826 1.00 94.88 152 TRP A CA 1
ATOM 1135 C C . TRP A 1 152 ? 15.242 0.622 -14.532 1.00 94.88 152 TRP A C 1
ATOM 1137 O O . TRP A 1 152 ? 14.072 1.009 -14.532 1.00 94.88 152 TRP A O 1
ATOM 1147 N N . LEU A 1 153 ? 15.857 0.239 -13.408 1.00 93.69 153 LEU A N 1
ATOM 1148 C CA . LEU A 1 153 ? 15.172 0.189 -12.116 1.00 93.69 153 LEU A CA 1
ATOM 1149 C C . LEU A 1 153 ? 14.766 1.585 -11.627 1.00 93.69 153 LEU A C 1
ATOM 1151 O O . LEU A 1 153 ? 13.694 1.734 -11.044 1.00 93.69 153 LEU A O 1
ATOM 1155 N N . ALA A 1 154 ? 15.625 2.589 -11.819 1.00 94.19 154 ALA A N 1
ATOM 1156 C CA . ALA A 1 154 ? 15.346 3.963 -11.412 1.00 94.19 154 ALA A CA 1
ATOM 1157 C C . ALA A 1 154 ? 14.194 4.534 -12.247 1.00 94.19 154 ALA A C 1
ATOM 1159 O O . ALA A 1 154 ? 13.165 4.901 -11.687 1.00 94.19 154 ALA A O 1
ATOM 1160 N N . THR A 1 155 ? 14.298 4.453 -13.576 1.00 95.31 155 THR A N 1
ATOM 1161 C CA . THR A 1 155 ? 13.242 4.880 -14.500 1.00 95.31 155 THR A CA 1
ATOM 1162 C C . THR A 1 155 ? 11.922 4.172 -14.211 1.00 95.31 155 THR A C 1
ATOM 1164 O O . THR A 1 155 ? 10.887 4.819 -14.095 1.00 95.31 155 THR A O 1
ATOM 1167 N N . GLY A 1 156 ? 11.937 2.850 -14.024 1.00 96.00 156 GLY A N 1
ATOM 1168 C CA . GLY A 1 156 ? 10.735 2.089 -13.695 1.00 96.00 156 GLY A CA 1
ATOM 1169 C C . GLY A 1 156 ? 10.119 2.474 -12.346 1.00 96.00 156 GLY A C 1
ATOM 1170 O O . GLY A 1 156 ? 8.897 2.454 -12.205 1.00 96.00 156 GLY A O 1
ATOM 1171 N N . ARG A 1 157 ? 10.931 2.848 -11.350 1.00 95.00 157 ARG A N 1
ATOM 1172 C CA . ARG A 1 157 ? 10.446 3.323 -10.044 1.00 95.00 157 ARG A CA 1
ATOM 1173 C C . ARG A 1 157 ? 9.834 4.717 -10.118 1.00 95.00 157 ARG A C 1
ATOM 1175 O O . ARG A 1 157 ? 8.859 4.951 -9.406 1.00 95.00 157 ARG A O 1
ATOM 1182 N N . ASP A 1 158 ? 10.372 5.589 -10.964 1.00 95.56 158 ASP A N 1
ATOM 1183 C CA . ASP A 1 158 ? 9.880 6.958 -11.154 1.00 95.56 158 ASP A CA 1
ATOM 1184 C C . ASP A 1 158 ? 8.522 6.992 -11.870 1.00 95.56 158 ASP A C 1
ATOM 1186 O O . ASP A 1 158 ? 7.739 7.915 -11.677 1.00 95.56 158 ASP A O 1
ATOM 1190 N N . GLN A 1 159 ? 8.196 5.947 -12.635 1.00 96.38 159 GLN A N 1
ATOM 1191 C CA . GLN A 1 159 ? 6.888 5.779 -13.283 1.00 96.38 159 GLN A CA 1
ATOM 1192 C C . GLN A 1 159 ? 5.797 5.243 -12.339 1.00 96.38 159 GLN A C 1
ATOM 1194 O O . GLN A 1 159 ? 4.644 5.103 -12.737 1.00 96.38 159 GLN A O 1
ATOM 1199 N N . VAL A 1 160 ? 6.123 4.878 -11.096 1.00 97.31 160 VAL A N 1
ATOM 1200 C CA . VAL A 1 160 ? 5.141 4.305 -10.163 1.00 97.31 160 VAL A CA 1
ATOM 1201 C C . VAL A 1 160 ? 4.195 5.393 -9.665 1.00 97.31 160 VAL A C 1
ATOM 1203 O O . VAL A 1 160 ? 4.635 6.356 -9.039 1.00 97.31 160 VAL A O 1
ATOM 1206 N N . ILE A 1 161 ? 2.883 5.171 -9.791 1.00 97.88 161 ILE A N 1
ATOM 1207 C CA . ILE A 1 161 ? 1.900 5.971 -9.053 1.00 97.88 161 ILE A CA 1
ATOM 1208 C C . ILE A 1 161 ? 1.990 5.547 -7.587 1.00 97.88 161 ILE A C 1
ATOM 1210 O O . ILE A 1 161 ? 1.566 4.450 -7.210 1.00 97.88 161 ILE A O 1
ATOM 1214 N N . GLY A 1 162 ? 2.644 6.380 -6.777 1.00 96.38 162 GLY A N 1
ATOM 1215 C CA . GLY A 1 162 ? 2.973 6.093 -5.383 1.00 96.38 162 GLY A CA 1
ATOM 1216 C C . GLY A 1 162 ? 1.890 6.500 -4.382 1.00 96.38 162 GLY A C 1
ATOM 1217 O O . GLY A 1 162 ? 0.904 7.149 -4.714 1.00 96.38 162 GLY A O 1
ATOM 1218 N N . LEU A 1 163 ? 2.118 6.161 -3.108 1.00 96.94 163 LEU A N 1
ATOM 1219 C CA . LEU A 1 163 ? 1.204 6.498 -2.007 1.00 96.94 163 LEU A CA 1
ATOM 1220 C C . LEU A 1 163 ? 1.010 8.011 -1.835 1.00 96.94 163 LEU A C 1
ATOM 1222 O O . LEU A 1 163 ? -0.084 8.438 -1.485 1.00 96.94 163 LEU A O 1
ATOM 1226 N N . THR A 1 164 ? 2.046 8.815 -2.090 1.00 94.88 164 THR A N 1
ATOM 1227 C CA . THR A 1 164 ? 1.954 10.282 -2.038 1.00 94.88 164 THR A CA 1
ATOM 1228 C C . THR A 1 164 ? 0.971 10.810 -3.079 1.00 94.88 164 THR A C 1
ATOM 1230 O O . THR A 1 164 ? 0.099 11.605 -2.738 1.00 94.88 164 THR A O 1
ATOM 1233 N N . GLU A 1 165 ? 1.060 10.315 -4.313 1.00 96.06 165 GLU A N 1
ATOM 1234 C CA . GLU A 1 165 ? 0.163 10.698 -5.404 1.00 96.06 165 GLU A CA 1
ATOM 1235 C C . GLU A 1 165 ? -1.283 10.308 -5.085 1.00 96.06 165 GLU A C 1
ATOM 1237 O O . GLU A 1 165 ? -2.191 11.132 -5.161 1.00 96.06 165 GLU A O 1
ATOM 1242 N N . VAL A 1 166 ? -1.497 9.073 -4.619 1.00 97.12 166 VAL A N 1
ATOM 1243 C CA . VAL A 1 166 ? -2.824 8.596 -4.195 1.00 97.12 166 VAL A CA 1
ATOM 1244 C C . VAL A 1 166 ? -3.371 9.449 -3.044 1.00 97.12 166 VAL A C 1
ATOM 1246 O O . VAL A 1 166 ? -4.548 9.812 -3.039 1.00 97.12 166 VAL A O 1
ATOM 1249 N N . GLN A 1 167 ? -2.526 9.833 -2.083 1.00 94.12 167 GLN A N 1
ATOM 1250 C CA . GLN A 1 167 ? -2.917 10.715 -0.985 1.00 94.12 167 GLN A CA 1
ATOM 1251 C C . GLN A 1 167 ? -3.334 12.105 -1.484 1.00 94.12 167 GLN A C 1
ATOM 1253 O O . GLN A 1 167 ? -4.318 12.660 -0.989 1.00 94.12 167 GLN A O 1
ATOM 1258 N N . GLN A 1 168 ? -2.620 12.669 -2.459 1.00 92.50 168 GLN A N 1
ATOM 1259 C CA . GLN A 1 168 ? -2.980 13.943 -3.082 1.00 92.50 168 GLN A CA 1
ATOM 1260 C C . GLN A 1 168 ? -4.302 13.838 -3.850 1.00 92.50 168 GLN A C 1
ATOM 1262 O O . GLN A 1 168 ? -5.168 14.690 -3.670 1.00 92.50 168 GLN A O 1
ATOM 1267 N N . GLN A 1 169 ? -4.510 12.766 -4.618 1.00 91.94 169 GLN A N 1
ATOM 1268 C CA . GLN A 1 169 ? -5.762 12.514 -5.340 1.00 91.94 169 GLN A CA 1
ATOM 1269 C C . GLN A 1 169 ? -6.962 12.387 -4.394 1.00 91.94 169 GLN A C 1
ATOM 1271 O O . GLN A 1 169 ? -8.015 12.965 -4.654 1.00 91.94 169 GLN A O 1
ATOM 1276 N N . ILE A 1 170 ? -6.808 11.675 -3.271 1.00 88.31 170 ILE A N 1
ATOM 1277 C CA . ILE A 1 170 ? -7.856 11.567 -2.245 1.00 88.31 170 ILE A CA 1
ATOM 1278 C C . ILE A 1 170 ? -8.182 12.946 -1.663 1.00 88.31 170 ILE A C 1
ATOM 1280 O O . ILE A 1 170 ? -9.355 13.298 -1.556 1.00 88.31 170 ILE A O 1
ATOM 1284 N N . ARG A 1 171 ? -7.163 13.745 -1.319 1.00 85.88 171 ARG A N 1
ATOM 1285 C CA . ARG A 1 171 ? -7.359 15.105 -0.788 1.00 85.88 171 ARG A CA 1
ATOM 1286 C C . ARG A 1 171 ? -8.054 16.017 -1.797 1.00 85.88 171 ARG A C 1
ATOM 1288 O O . ARG A 1 171 ? -8.991 16.715 -1.426 1.00 85.88 171 ARG A O 1
ATOM 1295 N N . ALA A 1 172 ? -7.629 15.981 -3.059 1.00 84.19 172 ALA A N 1
ATOM 1296 C CA . ALA A 1 172 ? -8.238 16.760 -4.132 1.00 84.19 172 ALA A CA 1
ATOM 1297 C C . ALA A 1 172 ? -9.704 16.359 -4.353 1.00 84.19 172 ALA A C 1
ATOM 1299 O O . ALA A 1 172 ? -10.570 17.222 -4.463 1.00 84.19 172 ALA A O 1
ATOM 1300 N N . HIS A 1 173 ? -10.002 15.057 -4.342 1.00 80.94 173 HIS A N 1
ATOM 1301 C CA . HIS A 1 173 ? -11.369 14.560 -4.471 1.00 80.94 173 HIS A CA 1
ATOM 1302 C C . HIS A 1 173 ? -12.256 14.978 -3.290 1.00 80.94 173 HIS A C 1
ATOM 1304 O O . HIS A 1 173 ? -13.378 15.427 -3.501 1.00 80.94 173 HIS A O 1
ATOM 1310 N N . ALA A 1 174 ? -11.747 14.892 -2.057 1.00 75.44 174 ALA A N 1
ATOM 1311 C CA . ALA A 1 174 ? -12.472 15.346 -0.872 1.00 75.44 174 ALA A CA 1
ATOM 1312 C C . ALA A 1 174 ? -12.777 16.854 -0.927 1.00 75.44 174 ALA A C 1
ATOM 1314 O O . ALA A 1 174 ? -13.895 17.261 -0.623 1.00 75.44 174 ALA A O 1
ATOM 1315 N N . ALA A 1 175 ? -11.819 17.675 -1.374 1.00 73.31 175 ALA A N 1
ATOM 1316 C CA . ALA A 1 175 ? -12.019 19.113 -1.558 1.00 73.31 175 ALA A CA 1
ATOM 1317 C C . ALA A 1 175 ? -13.031 19.441 -2.675 1.00 73.31 175 ALA A C 1
ATOM 1319 O O . ALA A 1 175 ? -13.745 20.436 -2.588 1.00 73.31 175 ALA A O 1
ATOM 1320 N N . ALA A 1 176 ? -13.117 18.595 -3.705 1.00 70.19 176 ALA A N 1
ATOM 1321 C CA . ALA A 1 176 ? -14.045 18.754 -4.824 1.00 70.19 176 ALA A CA 1
ATOM 1322 C C . ALA A 1 176 ? -15.485 18.300 -4.517 1.00 70.19 176 ALA A C 1
ATOM 1324 O O . ALA A 1 176 ? -16.370 18.503 -5.347 1.00 70.19 176 ALA A O 1
ATOM 1325 N N . LEU A 1 177 ? -15.741 17.696 -3.350 1.00 65.75 177 LEU A N 1
ATOM 1326 C CA . LEU A 1 177 ? -17.075 17.293 -2.900 1.00 65.75 177 LEU A CA 1
ATOM 1327 C C . LEU A 1 177 ? -17.634 18.317 -1.893 1.00 65.75 177 LEU A C 1
ATOM 1329 O O . LEU A 1 177 ? -17.547 18.092 -0.685 1.00 65.75 177 LEU A O 1
ATOM 1333 N N . PRO A 1 178 ? -18.285 19.412 -2.343 1.00 56.91 178 PRO A N 1
ATOM 1334 C CA . PRO A 1 178 ? -18.830 20.439 -1.448 1.00 56.91 178 PRO A CA 1
ATOM 1335 C C . PRO A 1 178 ? -19.877 19.904 -0.457 1.00 56.91 178 PRO A C 1
ATOM 1337 O O . PRO A 1 178 ? -20.047 20.473 0.615 1.00 56.91 178 PRO A O 1
ATOM 1340 N N . ARG A 1 179 ? -20.519 18.761 -0.745 1.00 55.38 179 ARG A N 1
ATOM 1341 C CA . ARG A 1 179 ? -21.409 18.066 0.206 1.00 55.38 179 ARG A CA 1
ATOM 1342 C C . ARG A 1 179 ? -20.697 17.574 1.471 1.00 55.38 179 ARG A C 1
ATOM 1344 O O . ARG A 1 179 ? -21.363 17.421 2.484 1.00 55.38 179 ARG A O 1
ATOM 1351 N N . LEU A 1 180 ? -19.378 17.356 1.421 1.00 55.22 180 LEU A N 1
ATOM 1352 C CA . LEU A 1 180 ? -18.561 17.030 2.594 1.00 55.22 180 LEU A CA 1
ATOM 1353 C C . LEU A 1 180 ? -18.020 18.283 3.316 1.00 55.22 180 LEU A C 1
ATOM 1355 O O . LEU A 1 180 ? -17.533 18.191 4.441 1.00 55.22 180 LEU A O 1
ATOM 1359 N N . ALA A 1 181 ? -18.094 19.452 2.671 1.00 56.16 181 ALA A N 1
ATOM 1360 C CA . ALA A 1 181 ? -17.552 20.718 3.168 1.00 56.16 181 ALA A CA 1
ATOM 1361 C C . ALA A 1 181 ? -18.558 21.540 3.999 1.00 56.16 181 ALA A C 1
ATOM 1363 O O . ALA A 1 181 ? -18.180 22.545 4.599 1.00 56.16 181 ALA A O 1
ATOM 1364 N N . GLY A 1 182 ? -19.813 21.090 4.084 1.00 55.75 182 GLY A N 1
ATOM 1365 C CA . GLY A 1 182 ? -20.862 21.722 4.881 1.00 55.75 182 GLY A CA 1
ATOM 1366 C C . GLY A 1 182 ? -21.418 23.035 4.296 1.00 55.75 182 GLY A C 1
ATOM 1367 O O . GLY A 1 182 ? -20.940 23.516 3.266 1.00 55.75 182 GLY A O 1
ATOM 1368 N N . PRO A 1 183 ? -22.446 23.619 4.946 1.00 59.56 183 PRO A N 1
ATOM 1369 C CA . PRO A 1 183 ? -23.040 23.173 6.210 1.00 59.56 183 PRO A CA 1
ATOM 1370 C C . PRO A 1 183 ? -23.872 21.893 6.056 1.00 59.56 183 PRO A C 1
ATOM 1372 O O . PRO A 1 183 ? -24.571 21.693 5.063 1.00 59.56 183 PRO A O 1
ATOM 1375 N N . TRP A 1 184 ? -23.752 21.012 7.047 1.00 64.75 184 TRP A N 1
ATOM 1376 C CA . TRP A 1 184 ? -24.475 19.745 7.110 1.00 64.75 184 TRP A CA 1
ATOM 1377 C C . TRP A 1 184 ? -25.822 19.942 7.824 1.00 64.75 184 TRP A C 1
ATOM 1379 O O . TRP A 1 184 ? -25.919 20.815 8.687 1.00 64.75 184 TRP A O 1
ATOM 1389 N N . PRO A 1 185 ? -26.865 19.158 7.492 1.00 69.94 185 PRO A N 1
ATOM 1390 C CA . PRO A 1 185 ? -28.115 19.151 8.250 1.00 69.94 185 PRO A CA 1
ATOM 1391 C C . PRO A 1 185 ? -27.872 18.872 9.740 1.00 69.94 185 PRO A C 1
ATOM 1393 O O . PRO A 1 185 ? -27.037 18.034 10.068 1.00 69.94 185 PRO A O 1
ATOM 1396 N N . GLU A 1 186 ? -28.655 19.485 10.633 1.00 69.50 186 GLU A N 1
ATOM 1397 C CA . GLU A 1 186 ? -28.556 19.297 12.095 1.00 69.50 186 GLU A CA 1
ATOM 1398 C C . GLU A 1 186 ? -28.667 17.819 12.515 1.00 69.50 186 GLU A C 1
ATOM 1400 O O . GLU A 1 186 ? -28.025 17.387 13.462 1.00 69.50 186 GLU A O 1
ATOM 1405 N N . VAL A 1 187 ? -29.400 17.001 11.750 1.00 71.94 187 VAL A N 1
ATOM 1406 C CA . VAL A 1 187 ? -29.491 15.547 11.975 1.00 71.94 187 VAL A CA 1
ATOM 1407 C C . VAL A 1 187 ? -28.164 14.802 11.741 1.00 71.94 187 VAL A C 1
ATOM 1409 O O . VAL A 1 187 ? -27.969 13.721 12.288 1.00 71.94 187 VAL A O 1
ATOM 1412 N N . LEU A 1 188 ? -27.252 15.362 10.941 1.00 63.09 188 LEU A N 1
ATOM 1413 C CA . LEU A 1 188 ? -25.932 14.791 10.642 1.00 63.09 188 LEU A CA 1
ATOM 1414 C C . LEU A 1 188 ? -24.793 15.463 11.421 1.00 63.09 188 LEU A C 1
ATOM 1416 O O . LEU A 1 188 ? -23.733 14.861 11.561 1.00 63.09 188 LEU A O 1
ATOM 1420 N N . ASP A 1 189 ? -24.997 16.681 11.926 1.00 73.69 189 ASP A N 1
ATOM 1421 C CA . ASP A 1 189 ? -24.010 17.405 12.735 1.00 73.69 189 ASP A CA 1
ATOM 1422 C C . ASP A 1 189 ? -24.683 18.211 13.863 1.00 73.69 189 ASP A C 1
ATOM 1424 O O . ASP A 1 189 ? -24.621 19.444 13.875 1.00 73.69 189 ASP A O 1
ATOM 1428 N N . PRO A 1 190 ? -25.340 17.540 14.829 1.00 69.12 190 PRO A N 1
ATOM 1429 C CA . PRO A 1 190 ? -26.094 18.216 15.888 1.00 69.12 190 PRO A CA 1
ATOM 1430 C C . PRO A 1 190 ? -25.196 19.045 16.816 1.00 69.12 190 PRO A C 1
ATOM 1432 O O . PRO A 1 190 ? -25.668 19.941 17.509 1.00 69.12 190 PRO A O 1
ATOM 1435 N N . SER A 1 191 ? -23.891 18.757 16.840 1.00 77.94 191 SER A N 1
ATOM 1436 C CA . SER A 1 191 ? -22.895 19.479 17.635 1.00 77.94 191 SER A CA 1
ATOM 1437 C C . SER A 1 191 ? -22.118 20.536 16.839 1.00 77.94 191 SER A C 1
ATOM 1439 O O . SER A 1 191 ? -21.313 21.261 17.428 1.00 77.94 191 SER A O 1
ATOM 1441 N N . GLY A 1 192 ? -22.310 20.627 15.518 1.00 71.88 192 GLY A N 1
ATOM 1442 C CA . GLY A 1 192 ? -21.533 21.501 14.629 1.00 71.88 192 GLY A CA 1
ATOM 1443 C C . GLY A 1 192 ? -20.045 21.128 14.507 1.00 71.88 192 GLY A C 1
ATOM 1444 O O . GLY A 1 192 ? -19.253 21.886 13.936 1.00 71.88 192 GLY A O 1
ATOM 1445 N N . GLN A 1 193 ? -19.622 20.004 15.090 1.00 75.50 193 GLN A N 1
ATOM 1446 C CA . GLN A 1 193 ? -18.218 19.603 15.155 1.00 75.50 193 GLN A CA 1
ATOM 1447 C C . GLN A 1 193 ? -17.714 19.110 13.800 1.00 75.50 193 GLN A C 1
ATOM 1449 O O . GLN A 1 193 ? -16.565 19.385 13.439 1.00 75.50 193 GLN A O 1
ATOM 1454 N N . CYS A 1 194 ? -18.559 18.432 13.020 1.00 69.31 194 CYS A N 1
ATOM 1455 C CA . CYS A 1 194 ? -18.186 17.975 11.684 1.00 69.31 194 CYS A CA 1
ATOM 1456 C C . CYS A 1 194 ? -17.937 19.167 10.750 1.00 69.31 194 CYS A C 1
ATOM 1458 O O . CYS A 1 194 ? -16.934 19.182 10.031 1.00 69.31 194 CYS A O 1
ATOM 1460 N N . ALA A 1 195 ? -18.772 20.206 10.823 1.00 68.12 195 ALA A N 1
ATOM 1461 C CA . ALA A 1 195 ? -18.592 21.451 10.086 1.00 68.12 195 ALA A CA 1
ATOM 1462 C C . ALA A 1 195 ? -17.288 22.170 10.476 1.00 68.12 195 ALA A C 1
ATOM 1464 O O . ALA A 1 195 ? -16.532 22.590 9.599 1.00 68.12 195 ALA A O 1
ATOM 1465 N N . GLN A 1 196 ? -16.966 22.252 11.773 1.00 70.12 196 GLN A N 1
ATOM 1466 C CA . GLN A 1 196 ? -15.721 22.876 12.244 1.00 70.12 196 GLN A CA 1
ATOM 1467 C C . GLN A 1 196 ? -14.464 22.120 11.787 1.00 70.12 196 GLN A C 1
ATOM 1469 O O . GLN A 1 196 ? -13.470 22.742 11.396 1.00 70.12 196 GLN A O 1
ATOM 1474 N N . ILE A 1 197 ? -14.487 20.783 11.813 1.00 70.38 197 ILE A N 1
ATOM 1475 C CA . ILE A 1 197 ? -13.375 19.949 11.335 1.00 70.38 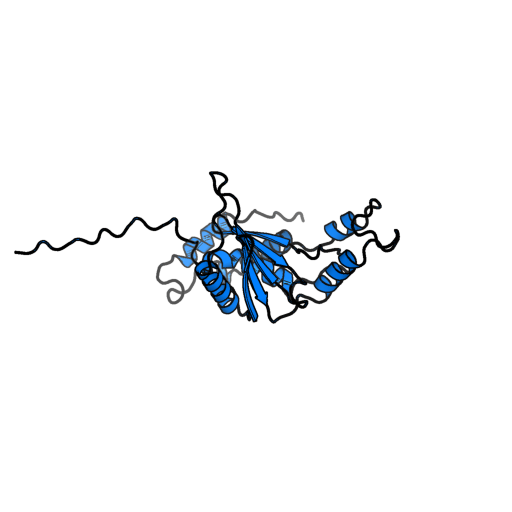197 ILE A CA 1
ATOM 1476 C C . ILE A 1 197 ? -13.197 20.116 9.820 1.00 70.38 197 ILE A C 1
ATOM 1478 O O . ILE A 1 197 ? -12.069 20.312 9.360 1.00 70.38 197 ILE A O 1
ATOM 1482 N N . ALA A 1 198 ? -14.292 20.111 9.053 1.00 65.50 198 ALA A N 1
ATOM 1483 C CA . ALA A 1 198 ? -14.262 20.309 7.605 1.00 65.50 198 ALA A CA 1
ATOM 1484 C C . ALA A 1 198 ? -13.711 21.694 7.219 1.00 65.50 198 ALA A C 1
ATOM 1486 O O . ALA A 1 198 ? -12.846 21.790 6.348 1.00 65.50 198 ALA A O 1
ATOM 1487 N N . GLN A 1 199 ? -14.121 22.759 7.915 1.00 66.56 199 GLN A N 1
ATOM 1488 C CA . GLN A 1 199 ? -13.607 24.115 7.688 1.00 66.56 199 GLN A CA 1
ATOM 1489 C C . GLN A 1 199 ? -12.105 24.225 7.957 1.00 66.56 199 GLN A C 1
ATOM 1491 O O . GLN A 1 199 ? -11.375 24.822 7.167 1.00 66.56 199 GLN A O 1
ATOM 1496 N N . ARG A 1 200 ? -11.616 23.611 9.042 1.00 66.69 200 ARG A N 1
ATOM 1497 C CA . ARG A 1 200 ? -10.176 23.562 9.348 1.00 66.69 200 ARG A CA 1
ATOM 1498 C C . ARG A 1 200 ? -9.396 22.769 8.300 1.00 66.69 200 ARG A C 1
ATOM 1500 O O . ARG A 1 200 ? -8.285 23.158 7.947 1.00 66.69 200 ARG A O 1
ATOM 1507 N N . ALA A 1 201 ? -9.966 21.679 7.792 1.00 63.84 201 ALA A N 1
ATOM 1508 C CA . ALA A 1 201 ? -9.359 20.892 6.723 1.00 63.84 201 ALA A CA 1
ATOM 1509 C C . ALA A 1 201 ? -9.293 21.673 5.399 1.00 63.84 201 ALA A C 1
ATOM 1511 O O . ALA A 1 201 ? -8.262 21.637 4.730 1.00 63.84 201 ALA A O 1
ATOM 1512 N N . ALA A 1 202 ? -10.343 22.427 5.059 1.00 60.91 202 ALA A N 1
ATOM 1513 C CA . ALA A 1 202 ? -10.379 23.291 3.880 1.00 60.91 202 ALA A CA 1
ATOM 1514 C C . ALA A 1 202 ? -9.391 24.467 3.984 1.00 60.91 202 ALA A C 1
ATOM 1516 O O . ALA A 1 202 ? -8.716 24.785 3.010 1.00 60.91 202 ALA A O 1
ATOM 1517 N N . HIS A 1 203 ? -9.251 25.076 5.167 1.00 59.25 203 HIS A N 1
ATOM 1518 C CA . HIS A 1 203 ? -8.326 26.194 5.388 1.00 59.25 203 HIS A CA 1
ATOM 1519 C C . HIS A 1 203 ? -6.845 25.783 5.301 1.00 59.25 203 HIS A C 1
ATOM 1521 O O . HIS A 1 203 ? -5.998 26.588 4.932 1.00 59.25 203 HIS A O 1
ATOM 1527 N N . ASN A 1 204 ? -6.537 24.519 5.602 1.00 54.72 204 ASN A N 1
ATOM 1528 C CA . ASN A 1 204 ? -5.186 23.959 5.518 1.00 54.72 204 ASN A CA 1
ATOM 1529 C C . ASN A 1 204 ? -4.893 23.263 4.176 1.00 54.72 204 ASN A C 1
ATOM 1531 O O . ASN A 1 204 ? -3.823 22.668 4.013 1.00 54.72 204 ASN A O 1
ATOM 1535 N N . ALA A 1 205 ? -5.828 23.289 3.222 1.00 47.00 205 ALA A N 1
ATOM 1536 C CA . ALA A 1 205 ? -5.586 22.754 1.891 1.00 47.00 205 ALA A CA 1
ATOM 1537 C C . ALA A 1 205 ? -4.651 23.708 1.119 1.00 47.00 205 ALA A C 1
ATOM 1539 O O . ALA A 1 205 ? -4.926 24.907 1.057 1.00 47.00 205 ALA A O 1
ATOM 1540 N N . PRO A 1 206 ? -3.544 23.222 0.523 1.00 41.34 206 PRO A N 1
ATOM 1541 C CA . PRO A 1 206 ? -2.672 24.075 -0.274 1.00 41.34 206 PRO A CA 1
ATOM 1542 C C . PRO A 1 206 ? -3.448 24.627 -1.477 1.00 41.34 206 PRO A C 1
ATOM 1544 O O . PRO A 1 206 ? -4.008 23.867 -2.271 1.00 41.34 206 PRO A O 1
ATOM 1547 N N . LEU A 1 207 ? -3.478 25.958 -1.599 1.00 37.56 207 LEU A N 1
ATOM 1548 C CA . LEU A 1 207 ? -4.076 26.664 -2.730 1.00 37.56 207 LEU A CA 1
ATOM 1549 C C . LEU A 1 207 ? -3.335 26.263 -4.008 1.00 37.56 207 LEU A C 1
ATOM 1551 O O . LEU A 1 207 ? -2.246 26.755 -4.295 1.00 37.56 207 LEU A O 1
ATOM 1555 N N . THR A 1 208 ? -3.918 25.347 -4.776 1.00 39.81 208 THR A N 1
ATOM 1556 C CA . THR A 1 208 ? -3.408 25.013 -6.105 1.00 39.81 208 THR A CA 1
ATOM 1557 C C . THR A 1 208 ? -3.967 26.050 -7.071 1.00 39.81 208 THR A C 1
ATOM 1559 O O . THR A 1 208 ? -5.112 25.955 -7.508 1.00 39.81 208 THR A O 1
ATOM 1562 N N . ILE A 1 209 ? -3.182 27.091 -7.344 1.00 38.25 209 ILE A N 1
ATOM 1563 C CA . ILE A 1 209 ? -3.469 28.043 -8.418 1.00 38.25 209 ILE A CA 1
ATOM 1564 C C . ILE A 1 209 ? -3.134 27.330 -9.731 1.00 38.25 209 ILE A C 1
ATOM 1566 O O . ILE A 1 209 ? -1.965 27.082 -10.017 1.00 38.25 209 ILE A O 1
ATOM 1570 N N . TYR A 1 210 ? -4.147 26.975 -10.519 1.00 31.72 210 TYR A N 1
ATOM 1571 C CA . TYR A 1 210 ? -3.934 26.539 -11.898 1.00 31.72 210 TYR A CA 1
ATOM 1572 C C . TYR A 1 210 ? -3.594 27.765 -12.764 1.00 31.72 210 TYR A C 1
ATOM 1574 O O . TYR A 1 210 ? -4.371 28.726 -12.753 1.00 31.72 210 TYR A O 1
ATOM 1582 N N . PRO A 1 211 ? -2.473 27.780 -13.511 1.00 43.47 211 PRO A N 1
ATOM 1583 C CA . PRO A 1 211 ? -2.281 28.771 -14.562 1.00 43.47 211 PRO A CA 1
ATOM 1584 C C . PRO A 1 211 ? -3.283 28.511 -15.701 1.00 43.47 211 PRO A C 1
ATOM 1586 O O . PRO A 1 211 ? -3.585 27.359 -16.015 1.00 43.47 211 PRO A O 1
ATOM 1589 N N . ARG A 1 212 ? -3.828 29.603 -16.251 1.00 39.47 212 ARG A N 1
ATOM 1590 C CA . ARG A 1 212 ? -4.739 29.618 -17.407 1.00 39.47 212 ARG A CA 1
ATOM 1591 C C . ARG A 1 212 ? -4.037 29.222 -18.697 1.00 39.47 212 ARG A C 1
ATOM 1593 O O . ARG A 1 212 ? -2.852 29.592 -18.840 1.00 39.47 212 ARG A O 1
#

Secondary structure (DSSP, 8-state):
-PPP----PPP--SPPPPGGGGHHHHHHHHHHHHT----TT----TT-EEEEETTTEEEEEESS-GGG--EEEEEE---TTS--PPPPHHHHHHHHHHHHHTT--EEEEEEETTEEEEEESSPPPHHHHHHHHHHHH--TTTTT-TT-TTSHHHHHHHTS--HHHHHHHHHHHHHT-HHHHSPPPTTT-TTSHHHHHHHHHHHTS-------

Radius of gyration: 21.54 Å; chains: 1; bounding box: 53×47×82 Å